Protein AF-A0AA35XEI5-F1 (afdb_monomer_lite)

Secondary structure (DSSP, 8-state):
--SSSGGGTT-----HHHHHHHHHHH-------SEETTEEEEEP-EEETTTTEEE-HHHHHHT-TTS-EEEHHHHHHHHHHHHHHHHHHHHHHHHHHHHHHHHHHHHHHHHHHHHHHHHHHHHHHHHHHHHHHHHHHHHHHHHHHGGG---EEEE-TTS-EEEEESSSSSGGG--SS--EEEE-TTSEEEEEETTEEEEEETT--EEEEE-BSSSSTTB-S-EEEEEEETTTTEEEEEE--SS----PEE-

pLDDT: mean 82.47, std 15.27, range [36.88, 97.62]

Organism: Geodia barretti (NCBI:txid519541)

Radius of gyration: 54.57 Å; chains: 1; bounding box: 91×33×141 Å

InterPro domains:
  IPR000315 B-box-type zinc finger [PF00643] (34-70)
  IPR000315 B-box-type zinc finger [PS50119] (31-72)
  IPR000315 B-box-type zinc finger [SM00336] (31-72)
  IPR001258 NHL repeat [PS51125] (162-203)
  IPR011042 Six-bladed beta-propeller, TolB-like [G3DSA:2.120.10.30] (149-248)
  IPR047153 TRIM45/56/19-like [PTHR25462] (6-156)

Structure (mmCIF, N/CA/C/O backbone):
data_AF-A0AA35XEI5-F1
#
_entry.id   AF-A0AA35XEI5-F1
#
loop_
_atom_site.group_PDB
_atom_site.id
_atom_site.type_symbol
_atom_site.label_atom_id
_atom_site.label_alt_id
_atom_site.label_comp_id
_atom_site.label_asym_id
_atom_site.label_entity_id
_atom_site.label_seq_id
_atom_site.pdbx_PDB_ins_code
_atom_site.Cartn_x
_atom_site.Cartn_y
_atom_site.Cartn_z
_atom_site.occupancy
_atom_site.B_iso_or_equiv
_atom_site.auth_seq_id
_atom_site.auth_comp_id
_atom_site.auth_asym_id
_atom_site.auth_atom_id
_atom_site.pdbx_PDB_model_num
ATOM 1 N N . MET A 1 1 ? -5.69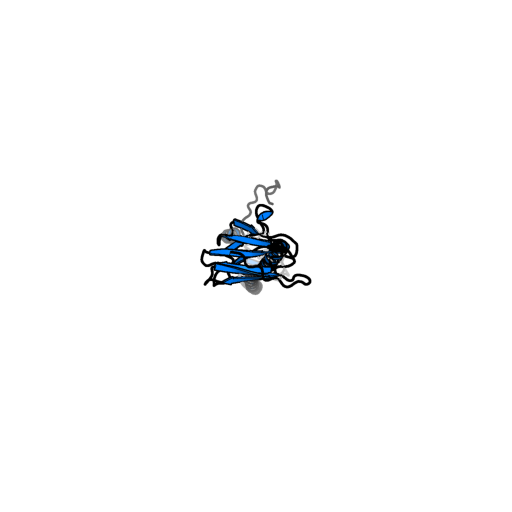2 11.358 39.796 1.00 50.34 1 MET A N 1
ATOM 2 C CA . MET A 1 1 ? -5.648 12.721 40.379 1.00 50.34 1 MET A CA 1
ATOM 3 C C . MET A 1 1 ? -6.081 12.716 41.859 1.00 50.34 1 MET A C 1
ATOM 5 O O . MET A 1 1 ? -6.880 13.549 42.250 1.00 50.34 1 MET A O 1
ATOM 9 N N . HIS A 1 2 ? -5.544 11.829 42.711 1.00 51.00 2 HIS A N 1
ATOM 10 C CA . HIS A 1 2 ? -5.957 11.718 44.127 1.00 51.00 2 HIS A CA 1
ATOM 11 C C . HIS A 1 2 ? -4.750 11.644 45.077 1.00 51.00 2 HIS A C 1
ATOM 13 O O . HIS A 1 2 ? -4.559 10.684 45.801 1.00 51.00 2 HIS A O 1
ATOM 19 N N . GLY A 1 3 ? -3.902 12.673 45.038 1.00 51.78 3 GLY A N 1
ATOM 20 C CA . GLY A 1 3 ? -2.781 12.826 45.982 1.00 51.78 3 GLY A CA 1
ATOM 21 C C . GLY A 1 3 ? -2.352 14.278 46.206 1.00 51.78 3 GLY A C 1
ATOM 22 O O . GLY A 1 3 ? -1.332 14.537 46.830 1.00 51.78 3 GLY A O 1
ATOM 23 N N . LYS A 1 4 ? -3.109 15.243 45.662 1.00 57.38 4 LYS A N 1
ATOM 24 C CA . LYS A 1 4 ? -2.781 16.678 45.723 1.00 57.38 4 LYS A CA 1
ATOM 25 C C . LYS A 1 4 ? -3.514 17.432 46.843 1.00 57.38 4 LYS A C 1
ATOM 27 O O . LYS A 1 4 ? -3.220 18.600 47.055 1.00 57.38 4 LYS A O 1
ATOM 32 N N . TRP A 1 5 ? -4.466 16.794 47.526 1.00 58.72 5 TRP A N 1
ATOM 33 C CA . TRP A 1 5 ? -5.354 17.431 48.506 1.00 58.72 5 TRP A CA 1
ATOM 34 C C . TRP A 1 5 ? -5.079 16.845 49.890 1.00 58.72 5 TRP A C 1
ATOM 36 O O . TRP A 1 5 ? -5.053 15.622 50.041 1.00 58.72 5 TRP A O 1
ATOM 46 N N . LYS A 1 6 ? -4.833 17.713 50.882 1.00 61.72 6 LYS A N 1
ATOM 47 C CA . LYS A 1 6 ? -4.417 17.317 52.239 1.00 61.72 6 LYS A CA 1
ATOM 48 C C . LYS A 1 6 ? -5.448 16.425 52.936 1.00 61.72 6 LYS A C 1
ATOM 50 O O . LYS A 1 6 ? -5.038 15.525 53.659 1.00 61.72 6 LYS A O 1
ATOM 55 N N . GLU A 1 7 ? -6.748 16.603 52.681 1.00 60.84 7 GLU A N 1
ATOM 56 C CA . GLU A 1 7 ? -7.791 15.762 53.294 1.00 60.84 7 GLU A CA 1
ATOM 57 C C . GLU A 1 7 ? -7.818 14.316 52.770 1.00 60.84 7 GLU A C 1
ATOM 59 O O . GLU A 1 7 ? -8.400 13.446 53.408 1.00 60.84 7 GLU A O 1
ATOM 64 N N . LEU A 1 8 ? -7.183 14.033 51.629 1.00 55.34 8 LEU A N 1
ATOM 65 C CA . LEU A 1 8 ? -7.205 12.714 50.983 1.00 55.34 8 LEU A CA 1
ATOM 66 C C . LEU A 1 8 ? -5.875 11.958 51.115 1.00 55.34 8 LEU A C 1
ATOM 68 O O . LEU A 1 8 ? -5.691 10.926 50.478 1.00 55.34 8 LEU A O 1
ATOM 72 N N . GLN A 1 9 ? -4.942 12.442 51.941 1.00 58.03 9 GLN A N 1
ATOM 73 C CA . GLN A 1 9 ? -3.608 11.841 52.091 1.00 58.03 9 GLN A CA 1
ATOM 74 C C . GLN A 1 9 ? -3.606 10.451 52.749 1.00 58.03 9 GLN A C 1
ATOM 76 O O . GLN A 1 9 ? -2.614 9.740 52.629 1.00 58.03 9 GLN A O 1
ATOM 81 N N . GLY A 1 10 ? -4.700 10.058 53.409 1.00 58.47 10 GLY A N 1
ATOM 82 C CA . GLY A 1 10 ? -4.889 8.718 53.978 1.00 58.47 10 GLY A CA 1
ATOM 83 C C . GLY A 1 10 ? -5.930 7.863 53.252 1.00 58.47 10 GLY A C 1
ATOM 84 O O . GLY A 1 10 ? -6.303 6.815 53.768 1.00 58.47 10 GLY A O 1
ATOM 85 N N . HIS A 1 11 ? -6.451 8.315 52.105 1.00 56.25 11 HIS A N 1
ATOM 86 C CA . HIS A 1 11 ? -7.432 7.555 51.332 1.00 56.25 11 HIS A CA 1
ATOM 87 C C . HIS A 1 11 ? -6.727 6.598 50.370 1.00 56.25 11 HIS A C 1
ATOM 89 O O . HIS A 1 11 ? -6.051 7.024 49.434 1.00 56.25 11 HIS A O 1
ATOM 95 N N . GLU A 1 12 ? -6.928 5.303 50.588 1.00 63.75 12 GLU A N 1
ATOM 96 C CA . GLU A 1 12 ? -6.496 4.248 49.678 1.00 63.75 12 GLU A CA 1
ATOM 97 C C . GLU A 1 12 ? -7.621 3.948 48.679 1.00 63.75 12 GLU A C 1
ATOM 99 O O . GLU A 1 12 ? -8.786 3.792 49.053 1.00 63.75 12 GLU A O 1
ATOM 104 N N . ILE A 1 13 ? -7.291 3.934 47.386 1.00 61.38 13 ILE A N 1
ATOM 105 C CA . ILE A 1 13 ? -8.249 3.607 46.327 1.00 61.38 13 ILE A CA 1
ATOM 106 C C . ILE A 1 13 ? -8.265 2.091 46.202 1.00 61.38 13 ILE A C 1
ATOM 108 O O . ILE A 1 13 ? -7.368 1.524 45.586 1.00 61.38 13 ILE A O 1
ATOM 112 N N . ALA A 1 14 ? -9.283 1.461 46.777 1.00 66.00 14 ALA A N 1
ATOM 113 C CA . ALA A 1 14 ? -9.510 0.036 46.601 1.00 66.00 14 ALA A CA 1
ATOM 114 C C . ALA A 1 14 ? -10.176 -0.240 45.246 1.00 66.00 14 ALA A C 1
ATOM 116 O O . ALA A 1 14 ? -11.088 0.483 44.823 1.00 66.00 14 ALA A O 1
ATOM 117 N N . SER A 1 15 ? -9.730 -1.289 44.560 1.00 71.81 15 SER A N 1
ATOM 118 C CA . SER A 1 15 ? -10.393 -1.774 43.348 1.00 71.81 15 SER A CA 1
ATOM 119 C C . SER A 1 15 ? -11.768 -2.378 43.672 1.00 71.81 15 SER A C 1
ATOM 121 O O . SER A 1 15 ? -12.040 -2.800 44.795 1.00 71.81 15 SER A O 1
ATOM 123 N N . LEU A 1 16 ? -12.670 -2.428 42.684 1.00 61.81 16 LEU A N 1
ATOM 124 C CA . LEU A 1 16 ? -13.995 -3.051 42.851 1.00 61.81 16 LEU A CA 1
ATOM 125 C C . LEU A 1 16 ? -13.892 -4.515 43.325 1.00 61.81 16 LEU A C 1
ATOM 127 O O . LEU A 1 16 ? -14.735 -4.960 44.104 1.00 61.81 16 LEU A O 1
ATOM 131 N N . ASP A 1 17 ? -12.830 -5.211 42.915 1.00 66.56 17 ASP A N 1
ATOM 132 C CA . ASP A 1 17 ? -12.542 -6.591 43.305 1.00 66.56 17 ASP A CA 1
ATOM 133 C C . ASP A 1 17 ? -12.061 -6.679 44.773 1.00 66.56 17 ASP A C 1
ATOM 135 O O . ASP A 1 17 ? -12.545 -7.517 45.538 1.00 66.56 17 ASP A O 1
ATOM 139 N N . GLU A 1 18 ? -11.207 -5.750 45.226 1.00 68.88 18 GLU A N 1
ATOM 140 C CA . GLU A 1 18 ? -10.766 -5.638 46.634 1.00 68.88 18 GLU A CA 1
ATOM 141 C C . GLU A 1 18 ? -11.924 -5.292 47.591 1.00 68.88 18 GLU A C 1
ATOM 143 O O . GLU A 1 18 ? -11.984 -5.762 48.735 1.00 68.88 18 GLU A O 1
ATOM 148 N N . VAL A 1 19 ? -12.889 -4.495 47.122 1.00 64.44 19 VAL A N 1
ATOM 149 C CA . VAL A 1 19 ? -14.096 -4.150 47.887 1.00 64.44 19 VAL A CA 1
ATOM 150 C C . VAL A 1 19 ? -15.047 -5.350 48.003 1.00 64.44 19 VAL A C 1
ATOM 152 O O . VAL A 1 19 ? -15.681 -5.533 49.044 1.00 64.44 19 VAL A O 1
ATOM 155 N N . GLN A 1 20 ? -15.132 -6.217 46.989 1.00 62.97 20 GLN A N 1
ATOM 156 C CA . GLN A 1 20 ? -15.960 -7.430 47.053 1.00 62.97 20 GLN A CA 1
ATOM 157 C C . GLN A 1 20 ? -15.438 -8.459 48.068 1.00 62.97 20 GLN A C 1
ATOM 159 O O . GLN A 1 20 ? -16.234 -9.044 48.813 1.00 62.97 20 GLN A O 1
ATOM 164 N N . GLU A 1 21 ? -14.120 -8.655 48.159 1.00 61.03 21 GLU A N 1
ATOM 165 C CA . GLU A 1 21 ? -13.518 -9.548 49.161 1.00 61.03 21 GLU A CA 1
ATOM 166 C C . GLU A 1 21 ? -13.674 -9.023 50.596 1.00 61.03 21 GLU A C 1
ATOM 168 O O . GLU A 1 21 ? -13.890 -9.795 51.539 1.00 61.03 21 GLU A O 1
ATOM 173 N N . THR A 1 22 ? -13.597 -7.705 50.784 1.00 57.25 22 THR A N 1
ATOM 174 C CA . THR A 1 22 ? -13.720 -7.066 52.103 1.00 57.25 22 THR A CA 1
ATOM 175 C C . THR A 1 22 ? -15.171 -6.921 52.567 1.00 57.25 22 THR A C 1
ATOM 177 O O . THR A 1 22 ? -15.440 -7.071 53.762 1.00 57.25 22 THR A O 1
ATOM 180 N N . ALA A 1 23 ? -16.133 -6.752 51.652 1.00 55.81 23 ALA A N 1
ATOM 181 C CA . ALA A 1 23 ? -17.564 -6.698 51.969 1.00 55.81 23 ALA A CA 1
ATOM 182 C C . ALA A 1 23 ? -18.063 -7.961 52.695 1.00 55.81 23 ALA A C 1
ATOM 184 O O . ALA A 1 23 ? -18.874 -7.874 53.619 1.00 55.81 23 ALA A O 1
ATOM 185 N N . SER A 1 24 ? -17.510 -9.129 52.353 1.00 55.03 24 SER A N 1
ATOM 186 C CA . SER A 1 24 ? -17.829 -10.409 53.006 1.00 55.03 24 SER A CA 1
ATOM 187 C C . SER A 1 24 ? -17.380 -10.473 54.476 1.00 55.03 24 SER A C 1
ATOM 189 O O . SER A 1 24 ? -17.918 -11.262 55.249 1.00 55.03 24 SER A O 1
ATOM 191 N N . LYS A 1 25 ? -16.422 -9.628 54.886 1.00 54.47 25 LYS A N 1
ATOM 192 C CA . LYS A 1 25 ? -15.902 -9.545 56.265 1.00 54.47 25 LYS A CA 1
ATOM 193 C C . LYS A 1 25 ? -16.587 -8.460 57.109 1.00 54.47 25 LYS A C 1
ATOM 195 O O . LYS A 1 25 ? -16.470 -8.488 58.331 1.00 54.47 25 LYS A O 1
ATOM 200 N N . MET A 1 26 ? -17.306 -7.517 56.491 1.00 45.69 26 MET A N 1
ATOM 201 C CA . MET A 1 26 ? -17.913 -6.369 57.184 1.00 45.69 26 MET A CA 1
ATOM 202 C C . MET A 1 26 ? -19.289 -6.647 57.807 1.00 45.69 26 MET A C 1
ATOM 204 O O . MET A 1 26 ? -19.740 -5.876 58.653 1.00 45.69 26 MET A O 1
ATOM 208 N N . VAL A 1 27 ? -19.952 -7.752 57.461 1.00 47.47 27 VAL A N 1
ATOM 209 C CA . VAL A 1 27 ? -21.258 -8.107 58.038 1.00 47.47 27 VAL A CA 1
ATOM 210 C C . VAL A 1 27 ? -21.064 -9.075 59.201 1.00 47.47 27 VAL A C 1
ATOM 212 O O . VAL A 1 27 ? -21.342 -10.267 59.107 1.00 47.47 27 VAL A O 1
ATOM 215 N N . THR A 1 28 ? -20.589 -8.559 60.333 1.00 48.00 28 THR A N 1
ATOM 216 C CA . THR A 1 28 ? -20.831 -9.237 61.612 1.00 48.00 28 THR A CA 1
ATOM 217 C C . THR A 1 28 ? -22.133 -8.681 62.185 1.00 48.00 28 THR A C 1
ATOM 219 O O . THR A 1 28 ? -22.262 -7.462 62.325 1.00 48.00 28 THR A O 1
ATOM 222 N N . PRO A 1 29 ? -23.147 -9.519 62.470 1.00 47.81 29 PRO A N 1
ATOM 223 C CA . PRO A 1 29 ? -24.400 -9.022 63.016 1.00 47.81 29 PRO A CA 1
ATOM 224 C C . PRO A 1 29 ? -24.124 -8.402 64.389 1.00 47.81 29 PRO A C 1
ATOM 226 O O . PRO A 1 29 ? -23.792 -9.096 65.353 1.00 47.81 29 PRO A O 1
ATOM 229 N N . LYS A 1 30 ? -24.243 -7.073 64.479 1.00 51.56 30 LYS A N 1
ATOM 230 C CA . LYS A 1 30 ? -24.235 -6.343 65.751 1.00 51.56 30 LYS A CA 1
ATOM 231 C C . LYS A 1 30 ? -25.339 -6.948 66.623 1.00 51.56 30 LYS A C 1
ATOM 233 O O . LYS A 1 30 ? -26.497 -6.953 66.212 1.00 51.56 30 LYS A O 1
ATOM 238 N N . LYS A 1 31 ? -24.996 -7.481 67.804 1.00 54.66 31 LYS A N 1
ATOM 239 C CA . LYS A 1 31 ? -25.985 -7.989 68.772 1.00 54.66 31 LYS A CA 1
ATOM 240 C C . LYS A 1 31 ? -26.990 -6.874 69.071 1.00 54.66 31 LYS A C 1
ATOM 242 O O . LYS A 1 31 ? -26.634 -5.877 69.694 1.00 54.66 31 LYS A O 1
ATOM 247 N N . VAL A 1 32 ? -28.222 -7.039 68.599 1.00 61.91 32 VAL A N 1
ATOM 248 C CA . VAL A 1 32 ? -29.325 -6.118 68.883 1.00 61.91 32 VAL A CA 1
ATOM 249 C C . VAL A 1 32 ? -29.651 -6.228 70.374 1.00 61.91 32 VAL A C 1
ATOM 251 O O . VAL A 1 32 ? -29.712 -7.336 70.911 1.00 61.91 32 VAL A O 1
ATOM 254 N N . SER A 1 33 ? -29.797 -5.084 71.051 1.00 67.56 33 SER A N 1
ATOM 255 C CA . SER A 1 33 ? -30.215 -5.029 72.458 1.00 67.56 33 SER A CA 1
ATOM 256 C C . SER A 1 33 ? -31.494 -5.843 72.646 1.00 67.56 33 SER A C 1
ATOM 258 O O . SER A 1 33 ? -32.459 -5.655 71.910 1.00 67.56 33 SER A O 1
ATOM 260 N N . SER A 1 34 ? -31.507 -6.749 73.624 1.00 79.88 34 SER A N 1
ATOM 261 C CA . SER A 1 34 ? -32.685 -7.570 73.931 1.00 79.88 34 SER A CA 1
ATOM 262 C C . SER A 1 34 ? -33.723 -6.831 74.782 1.00 79.88 34 SER A C 1
ATOM 264 O O . SER A 1 34 ? -34.832 -7.337 74.957 1.00 79.88 34 SER A O 1
ATOM 266 N N . THR A 1 35 ? -33.391 -5.638 75.285 1.00 87.06 35 THR A N 1
ATOM 267 C CA . THR A 1 35 ? -34.238 -4.823 76.162 1.00 87.06 35 THR A CA 1
ATOM 268 C C . THR A 1 35 ? -34.606 -3.485 75.528 1.00 87.06 35 THR A C 1
ATOM 270 O O . THR A 1 35 ? -33.871 -2.937 74.700 1.00 87.06 35 THR A O 1
ATOM 273 N N . CYS A 1 36 ? -35.783 -2.975 75.896 1.00 88.12 36 CYS A N 1
ATOM 274 C CA . CYS A 1 36 ? -36.369 -1.773 75.321 1.00 88.12 36 CYS A CA 1
ATOM 275 C C . CYS A 1 36 ? -35.648 -0.501 75.772 1.00 88.12 36 CYS A C 1
ATOM 277 O O . CYS A 1 36 ? -35.467 -0.256 76.963 1.00 88.12 36 CYS A O 1
ATOM 279 N N . SER A 1 37 ? -35.350 0.380 74.815 1.00 86.12 37 SER A N 1
ATOM 280 C CA . SER A 1 37 ? -34.680 1.665 75.052 1.00 86.12 37 SER A CA 1
ATOM 281 C C . SER A 1 37 ? -35.439 2.606 75.999 1.00 86.12 37 SER A C 1
ATOM 283 O O . SER A 1 37 ? -34.824 3.458 76.629 1.00 86.12 37 SER A O 1
ATOM 285 N N . LYS A 1 38 ? -36.771 2.470 76.101 1.00 87.31 38 LYS A N 1
ATOM 286 C CA . LYS A 1 38 ? -37.635 3.278 76.988 1.00 87.31 38 LYS A CA 1
ATOM 287 C C . LYS A 1 38 ? -37.992 2.559 78.296 1.00 87.31 38 LYS A C 1
ATOM 289 O O . LYS A 1 38 ? -38.397 3.203 79.258 1.00 87.31 38 LYS A O 1
ATOM 294 N N . HIS A 1 39 ? -37.842 1.236 78.329 1.00 88.38 39 HIS A N 1
ATOM 295 C CA . HIS A 1 39 ? -38.236 0.374 79.441 1.00 88.38 39 HIS A CA 1
ATOM 296 C C . HIS A 1 39 ? -37.124 -0.661 79.657 1.00 88.38 39 HIS A C 1
ATOM 298 O O . HIS A 1 39 ? -37.178 -1.767 79.1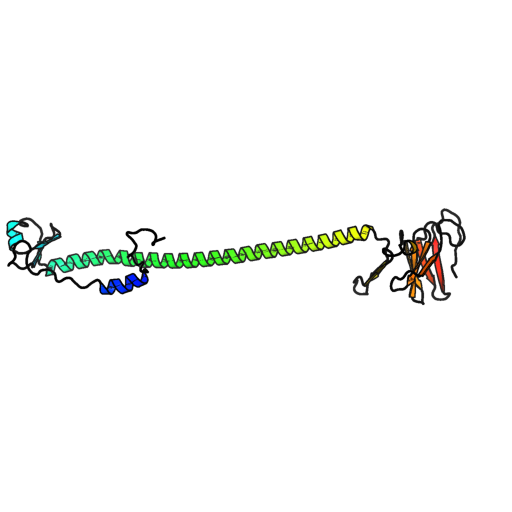25 1.00 88.38 39 HIS A O 1
ATOM 304 N N . ALA A 1 40 ? -36.082 -0.274 80.400 1.00 83.44 40 ALA A N 1
ATOM 305 C CA . ALA A 1 40 ? -34.795 -0.980 80.447 1.00 83.44 40 ALA A CA 1
ATOM 306 C C . ALA A 1 40 ? -34.867 -2.449 80.912 1.00 83.44 40 ALA A C 1
ATOM 308 O O . ALA A 1 40 ? -33.983 -3.239 80.584 1.00 83.44 40 ALA A O 1
ATOM 309 N N . THR A 1 41 ? -35.905 -2.818 81.665 1.00 85.06 41 THR A N 1
AT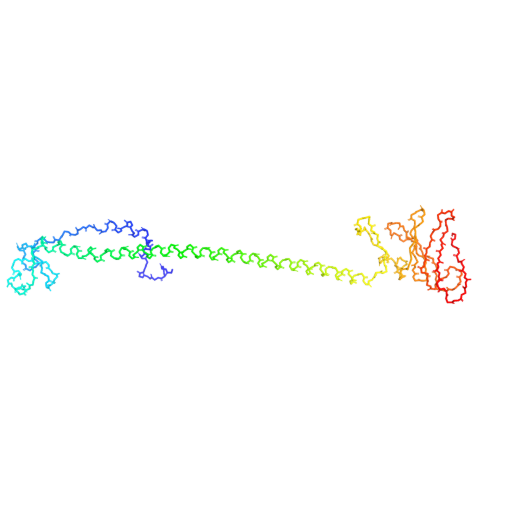OM 310 C CA . THR A 1 41 ? -36.144 -4.181 82.167 1.00 85.06 41 THR A CA 1
ATOM 311 C C . THR A 1 41 ? -37.030 -5.021 81.250 1.00 85.06 41 THR A C 1
ATOM 313 O O . THR A 1 41 ? -37.086 -6.237 81.408 1.00 85.06 41 THR A O 1
ATOM 316 N N . GLU A 1 42 ? -37.718 -4.396 80.294 1.00 89.00 42 GLU A N 1
ATOM 317 C CA . GLU A 1 42 ? -38.694 -5.072 79.446 1.00 89.00 42 GLU A CA 1
ATOM 318 C C . GLU A 1 42 ? -38.054 -5.576 78.147 1.00 89.00 42 GLU A C 1
ATOM 320 O O . GLU A 1 42 ? -37.390 -4.805 77.439 1.00 89.00 42 GLU A O 1
ATOM 325 N N . PRO A 1 43 ? -38.268 -6.851 77.780 1.00 91.88 43 PRO A N 1
ATOM 326 C CA . PRO A 1 43 ? -37.712 -7.409 76.562 1.00 91.88 43 PRO A CA 1
ATOM 327 C C . PRO A 1 43 ? -38.443 -6.900 75.318 1.00 91.88 43 PRO A C 1
ATOM 329 O O . PRO A 1 43 ? -39.667 -6.737 75.294 1.00 91.88 43 PRO A O 1
ATOM 332 N N . ILE A 1 44 ? -37.686 -6.720 74.241 1.00 91.50 44 ILE A N 1
ATOM 333 C CA . ILE A 1 44 ? -38.230 -6.413 72.919 1.00 91.50 44 ILE A CA 1
ATOM 334 C C . ILE A 1 44 ? -38.767 -7.708 72.298 1.00 91.50 44 ILE A C 1
ATOM 336 O O . ILE A 1 44 ? -38.022 -8.666 72.098 1.00 91.50 44 ILE A O 1
ATOM 340 N N . LYS A 1 45 ? -40.070 -7.743 72.000 1.00 92.50 45 LYS A N 1
ATOM 341 C CA . LYS A 1 45 ? -40.745 -8.915 71.401 1.00 92.50 45 LYS A CA 1
ATOM 342 C C . LYS A 1 45 ? -41.746 -8.564 70.298 1.00 92.50 45 LYS A C 1
ATOM 344 O O . LYS A 1 45 ? -42.259 -9.470 69.643 1.00 92.50 45 LYS A O 1
ATOM 349 N N . ILE A 1 46 ? -42.031 -7.279 70.103 1.00 93.25 46 ILE A N 1
ATOM 350 C CA . ILE A 1 46 ? -43.095 -6.782 69.230 1.00 93.25 46 ILE A CA 1
ATOM 351 C C . ILE A 1 46 ? -42.465 -5.844 68.198 1.00 93.25 46 ILE A C 1
ATOM 353 O O . ILE A 1 46 ? -41.563 -5.074 68.527 1.00 93.25 46 ILE A O 1
ATOM 357 N N . TYR A 1 47 ? -42.933 -5.914 66.958 1.00 94.25 47 TYR A N 1
ATOM 358 C CA . TYR A 1 47 ? -42.584 -4.976 65.899 1.00 94.25 47 TYR A CA 1
ATOM 359 C C . TYR A 1 47 ? -43.814 -4.134 65.555 1.00 94.25 47 TYR A C 1
ATOM 361 O O . TYR A 1 47 ? -44.894 -4.671 65.312 1.00 94.25 47 TYR A O 1
ATOM 369 N N . CYS A 1 48 ? -43.659 -2.812 65.579 1.00 94.06 48 CYS A N 1
ATOM 370 C CA . CYS A 1 48 ? -44.723 -1.872 65.259 1.00 94.06 48 CYS A CA 1
ATOM 371 C C . CYS A 1 48 ? -44.660 -1.493 63.779 1.00 94.06 48 CYS A C 1
ATOM 373 O O . CYS A 1 48 ? -43.812 -0.694 63.392 1.00 94.06 48 CYS A O 1
ATOM 375 N N . GLU A 1 49 ? -45.597 -1.988 62.972 1.00 92.00 49 GLU A N 1
ATOM 376 C CA . GLU A 1 49 ? -45.665 -1.718 61.531 1.00 92.00 49 GLU A CA 1
ATOM 377 C C . GLU A 1 49 ? -45.948 -0.241 61.220 1.00 92.00 49 GLU A C 1
ATOM 379 O O . GLU A 1 49 ? -45.442 0.294 60.241 1.00 92.00 49 GLU A O 1
ATOM 384 N N . THR A 1 50 ? -46.718 0.455 62.065 1.00 93.62 50 THR A N 1
ATOM 385 C CA . THR A 1 50 ? -47.017 1.887 61.856 1.00 93.62 50 THR A CA 1
ATOM 386 C C . THR A 1 50 ? -45.800 2.795 62.055 1.00 93.62 50 THR A C 1
ATOM 388 O O . THR A 1 50 ? -45.732 3.861 61.450 1.00 93.62 50 THR A O 1
ATOM 391 N N . CYS A 1 51 ? -44.854 2.399 62.911 1.00 93.38 51 CYS A N 1
ATOM 392 C CA . CYS A 1 51 ? -43.688 3.218 63.264 1.00 93.38 51 CYS A CA 1
ATOM 393 C C . CYS A 1 51 ? -42.368 2.676 62.713 1.00 93.38 51 CYS A C 1
ATOM 395 O O . CYS A 1 51 ? -41.362 3.355 62.867 1.00 93.38 51 CYS A O 1
ATOM 397 N N . ASP A 1 52 ? -42.368 1.481 62.115 1.00 91.50 52 ASP A N 1
ATOM 398 C CA . ASP A 1 52 ? -41.167 0.769 61.662 1.00 91.50 52 ASP A CA 1
ATOM 399 C C . ASP A 1 52 ? -40.103 0.609 62.770 1.00 91.50 52 ASP A C 1
ATOM 401 O O . ASP A 1 52 ? -38.909 0.833 62.582 1.00 91.50 52 ASP A O 1
ATOM 405 N N . GLU A 1 53 ? -40.546 0.238 63.979 1.00 90.94 53 GLU A N 1
ATOM 406 C CA . GLU A 1 53 ? -39.681 0.152 65.162 1.00 90.94 53 GLU A CA 1
ATOM 407 C C . GLU A 1 53 ? -39.955 -1.090 66.025 1.00 90.94 53 GLU A C 1
ATOM 409 O O . GLU A 1 53 ? -41.080 -1.584 66.147 1.00 90.94 53 GLU A O 1
ATOM 414 N N . LEU A 1 54 ? -38.897 -1.574 66.684 1.00 92.00 54 LEU A N 1
ATOM 415 C CA . LEU A 1 54 ? -38.946 -2.665 67.654 1.00 92.00 54 LEU A CA 1
ATOM 416 C C . LEU A 1 54 ? -39.342 -2.152 69.047 1.00 92.00 54 LEU A C 1
ATOM 418 O O . LEU A 1 54 ? -38.681 -1.281 69.615 1.00 92.00 54 LEU A O 1
ATOM 422 N N . ILE A 1 55 ? -40.387 -2.736 69.633 1.00 92.94 55 ILE A N 1
ATOM 423 C CA . ILE A 1 55 ? -40.990 -2.271 70.885 1.00 92.94 55 ILE A CA 1
ATOM 424 C C . ILE A 1 55 ? -41.197 -3.408 71.906 1.00 92.94 55 ILE A C 1
ATOM 426 O O . ILE A 1 55 ? -41.167 -4.601 71.584 1.00 92.94 55 ILE A O 1
ATOM 430 N N . CYS A 1 56 ? -41.385 -3.043 73.180 1.00 94.06 56 CYS A N 1
ATOM 431 C CA . CYS A 1 56 ? -41.820 -3.965 74.237 1.00 94.06 56 CYS A CA 1
ATOM 432 C C . CYS A 1 56 ? -43.326 -3.844 74.508 1.00 94.06 56 CYS A C 1
ATOM 434 O O . CYS A 1 56 ? -44.013 -3.000 73.930 1.00 94.06 56 CYS A O 1
ATOM 436 N N . ARG A 1 57 ? -43.838 -4.661 75.433 1.00 93.00 57 ARG A N 1
ATOM 437 C CA . ARG A 1 57 ? -45.253 -4.657 75.826 1.00 93.00 57 ARG A CA 1
ATOM 438 C C . ARG A 1 57 ? -45.701 -3.332 76.456 1.00 93.00 57 ARG A C 1
ATOM 440 O O . ARG A 1 57 ? -46.803 -2.879 76.188 1.00 93.00 57 ARG A O 1
ATOM 447 N N . ASP A 1 58 ? -44.850 -2.667 77.230 1.00 93.69 58 ASP A N 1
ATOM 448 C CA . ASP A 1 58 ? -45.206 -1.377 77.840 1.00 93.69 58 ASP A CA 1
ATOM 449 C C . ASP A 1 58 ? -45.349 -0.253 76.804 1.00 93.69 58 ASP A C 1
ATOM 451 O O . ASP A 1 58 ? -46.163 0.662 76.960 1.00 93.69 58 ASP A O 1
ATOM 455 N N . CYS A 1 59 ? -44.585 -0.331 75.711 1.00 92.00 59 CYS A N 1
ATOM 456 C CA . CYS A 1 59 ? -44.687 0.612 74.602 1.00 92.00 59 CYS A CA 1
ATOM 457 C C . CYS A 1 59 ? -46.046 0.524 73.898 1.00 92.00 59 CYS A C 1
ATOM 459 O O . CYS A 1 59 ? -46.553 1.564 73.475 1.00 92.00 59 CYS A O 1
ATOM 461 N N . THR A 1 60 ? -46.658 -0.664 73.801 1.00 92.06 60 THR A N 1
ATOM 462 C CA . THR A 1 60 ? -47.979 -0.802 73.163 1.00 92.06 60 THR A CA 1
ATOM 463 C C . THR A 1 60 ? -49.073 -0.118 73.970 1.00 92.06 60 THR A C 1
ATOM 465 O O . THR A 1 60 ? -50.017 0.393 73.396 1.00 92.06 60 THR A O 1
ATOM 468 N N . VAL A 1 61 ? -48.939 -0.021 75.294 1.00 91.94 61 VAL A N 1
ATOM 469 C CA . VAL A 1 61 ? -49.949 0.640 76.138 1.00 91.94 61 VAL A CA 1
ATOM 470 C C . VAL A 1 61 ? -49.754 2.157 76.183 1.00 91.94 61 VAL A C 1
ATOM 472 O O . VAL A 1 61 ? -50.731 2.903 76.249 1.00 91.94 61 VAL A O 1
ATOM 475 N N . LYS A 1 62 ? -48.499 2.626 76.168 1.00 90.88 62 LYS A N 1
ATOM 476 C CA . LYS A 1 62 ? -48.178 4.048 76.362 1.00 90.88 62 LYS A CA 1
ATOM 477 C C . LYS A 1 62 ? -48.088 4.841 75.064 1.00 90.88 62 LYS A C 1
ATOM 479 O O . LYS A 1 62 ? -48.675 5.912 74.977 1.00 90.88 62 LYS A O 1
ATOM 484 N N . THR A 1 63 ? -47.312 4.360 74.092 1.00 90.62 63 THR A N 1
ATOM 485 C CA . THR A 1 63 ? -46.919 5.160 72.918 1.00 90.62 63 THR A CA 1
ATOM 486 C C . THR A 1 63 ? -47.420 4.601 71.588 1.00 90.62 63 THR A C 1
ATOM 488 O O . THR A 1 63 ? -47.549 5.369 70.646 1.00 90.62 63 THR A O 1
ATOM 491 N N . HIS A 1 64 ? -47.732 3.303 71.503 1.00 90.50 64 HIS A N 1
ATOM 492 C CA . HIS A 1 64 ? -48.210 2.631 70.281 1.00 90.50 64 HIS A CA 1
ATOM 493 C C . HIS A 1 64 ? -49.605 2.016 70.486 1.00 90.50 64 HIS A C 1
ATOM 495 O O . HIS A 1 64 ? -49.853 0.895 70.052 1.00 90.50 64 HIS A O 1
ATOM 501 N N . ARG A 1 65 ? -50.499 2.728 71.188 1.00 90.31 65 ARG A N 1
ATOM 502 C CA . ARG A 1 65 ? -51.813 2.211 71.620 1.00 90.31 65 ARG A CA 1
ATOM 503 C C . ARG A 1 65 ? -52.751 1.871 70.469 1.00 90.31 65 ARG A C 1
ATOM 505 O O . ARG A 1 65 ? -53.413 0.842 70.521 1.00 90.31 65 ARG A O 1
ATOM 512 N N . ASP A 1 66 ? -52.747 2.710 69.442 1.00 93.75 66 ASP A N 1
ATOM 513 C CA . ASP A 1 66 ? -53.629 2.592 68.277 1.00 93.75 66 ASP A CA 1
ATOM 514 C C . ASP A 1 66 ? -52.836 2.278 66.996 1.00 93.75 66 ASP A C 1
ATOM 516 O O . ASP A 1 66 ? -53.292 2.528 65.882 1.00 93.75 66 ASP A O 1
ATOM 520 N N . HIS A 1 67 ? -51.611 1.769 67.146 1.00 95.44 67 HIS A N 1
ATOM 521 C CA . HIS A 1 67 ? -50.757 1.396 66.024 1.00 95.44 67 HIS A CA 1
ATOM 522 C C . HIS A 1 67 ? -50.918 -0.078 65.672 1.00 95.44 67 HIS A C 1
ATOM 524 O O . HIS A 1 67 ? -51.217 -0.910 66.526 1.00 95.44 67 HIS A O 1
ATOM 530 N N . ASN A 1 68 ? -50.650 -0.401 64.411 1.00 93.19 68 ASN A N 1
ATOM 531 C CA . ASN A 1 68 ? -50.572 -1.781 63.971 1.00 93.19 68 ASN A CA 1
ATOM 532 C C . ASN A 1 68 ? -49.229 -2.374 64.401 1.00 93.19 68 ASN A C 1
ATOM 534 O O . ASN A 1 68 ? -48.172 -1.811 64.100 1.00 93.19 68 ASN A O 1
ATOM 538 N N . TYR A 1 69 ? -49.267 -3.491 65.117 1.00 94.06 69 TYR A N 1
ATOM 539 C CA . TYR A 1 69 ? -48.079 -4.193 65.575 1.00 94.06 69 TYR A CA 1
ATOM 540 C C . TYR A 1 69 ? -48.322 -5.700 65.626 1.00 94.06 69 TYR A C 1
ATOM 542 O O . TYR A 1 69 ? -49.426 -6.150 65.919 1.00 94.06 69 TYR A O 1
ATOM 550 N N . ASP A 1 70 ? -47.259 -6.465 65.404 1.00 93.31 70 ASP A N 1
ATOM 551 C CA . ASP A 1 70 ? -47.252 -7.928 65.425 1.00 93.31 70 ASP A CA 1
ATOM 552 C C . ASP A 1 70 ? -46.085 -8.437 66.285 1.00 93.31 70 ASP A C 1
ATOM 554 O O . ASP A 1 70 ? -45.129 -7.714 66.596 1.00 93.31 70 ASP A O 1
ATOM 558 N N . LEU A 1 71 ? -46.135 -9.709 66.686 1.00 93.88 71 LEU A N 1
ATOM 559 C CA . LEU A 1 71 ? -44.981 -10.354 67.308 1.00 93.88 71 LEU A CA 1
ATOM 560 C C . LEU A 1 71 ? -43.852 -10.498 66.280 1.00 93.88 71 LEU A C 1
ATOM 562 O O . LEU A 1 71 ? -44.080 -10.811 65.114 1.00 93.88 71 LEU A O 1
ATOM 566 N N . ILE A 1 72 ? -42.605 -10.320 66.723 1.00 91.06 72 ILE A N 1
ATOM 567 C CA . ILE A 1 72 ? -41.426 -10.397 65.842 1.00 91.06 72 ILE A CA 1
ATOM 568 C C . ILE A 1 72 ? -41.361 -11.703 65.022 1.00 91.06 72 ILE A C 1
ATOM 570 O O . ILE A 1 72 ? -41.054 -11.612 63.833 1.00 91.06 72 ILE A O 1
ATOM 574 N N . PRO A 1 73 ? -41.657 -12.901 65.575 1.00 92.19 73 PRO A N 1
ATOM 575 C CA . PRO A 1 73 ? -41.665 -14.143 64.797 1.00 92.19 73 PRO A CA 1
ATOM 576 C C . PRO A 1 73 ? -42.652 -14.150 63.624 1.00 92.19 73 PRO A C 1
ATOM 578 O O . PRO A 1 73 ? -42.391 -14.830 62.635 1.00 92.19 73 PRO A O 1
ATOM 581 N N . ASP A 1 74 ? -43.737 -13.378 63.716 1.00 92.38 74 ASP A N 1
ATOM 582 C CA . ASP A 1 74 ? -44.800 -13.325 62.710 1.00 92.38 74 ASP A CA 1
ATOM 583 C C . ASP A 1 74 ? -44.576 -12.183 61.706 1.00 92.38 74 ASP A C 1
ATOM 585 O O . ASP A 1 74 ? -44.827 -12.338 60.509 1.00 92.38 74 ASP A O 1
ATOM 589 N N . ALA A 1 75 ? -44.038 -11.049 62.168 1.00 90.44 75 ALA A N 1
ATOM 590 C CA . ALA A 1 75 ? -43.697 -9.905 61.323 1.00 90.44 75 ALA A CA 1
ATOM 591 C C . ALA A 1 75 ? -42.430 -10.154 60.482 1.00 90.44 75 ALA A C 1
ATOM 593 O O . ALA A 1 75 ? -42.356 -9.773 59.311 1.00 90.44 75 ALA A O 1
ATOM 594 N N . PHE A 1 76 ? -41.421 -10.828 61.046 1.00 90.56 76 PHE A N 1
ATOM 595 C CA . PHE A 1 76 ? -40.125 -11.021 60.390 1.00 90.56 76 PHE A CA 1
ATOM 596 C C . PHE A 1 76 ? -40.214 -11.752 59.036 1.00 90.56 76 PHE A C 1
ATOM 598 O O . PHE A 1 76 ? -39.637 -11.246 58.069 1.00 90.56 76 PHE A O 1
ATOM 605 N N . PRO A 1 77 ? -40.930 -12.890 58.895 1.00 93.75 77 PRO A N 1
ATOM 606 C CA . PRO A 1 77 ? -41.076 -13.562 57.606 1.00 93.75 77 PRO A CA 1
ATOM 607 C C . PRO A 1 77 ? -41.736 -12.667 56.554 1.00 93.75 77 PRO A C 1
ATOM 609 O O . PRO A 1 77 ? -41.258 -12.629 55.423 1.00 93.75 77 PRO A O 1
ATOM 612 N N . LYS A 1 78 ? -42.764 -11.888 56.934 1.00 90.94 78 LYS A N 1
ATOM 613 C CA . LYS A 1 78 ? -43.473 -10.968 56.027 1.00 90.94 78 LYS A CA 1
ATOM 614 C C . LYS A 1 78 ? -42.518 -9.927 55.436 1.00 90.94 78 LYS A C 1
ATOM 616 O O . LYS A 1 78 ? -42.433 -9.788 54.216 1.00 90.94 78 LYS A O 1
ATOM 621 N N . HIS A 1 79 ? -41.749 -9.240 56.283 1.00 89.31 79 HIS A N 1
ATOM 622 C CA . HIS A 1 79 ? -40.789 -8.229 55.826 1.00 89.31 79 HIS A CA 1
ATOM 623 C C . HIS A 1 79 ? -39.605 -8.841 55.072 1.00 89.31 79 HIS A C 1
ATOM 625 O O . HIS A 1 79 ? -39.193 -8.306 54.042 1.00 89.31 79 HIS A O 1
ATOM 631 N N . ARG A 1 80 ? -39.086 -9.992 55.523 1.00 93.19 80 ARG A N 1
ATOM 632 C CA . ARG A 1 80 ? -38.031 -10.731 54.813 1.00 93.19 80 ARG A CA 1
ATOM 633 C C . ARG A 1 80 ? -38.472 -11.076 53.395 1.00 93.19 80 ARG A C 1
ATOM 635 O O . ARG A 1 80 ? -37.726 -10.841 52.446 1.00 93.19 80 ARG A O 1
ATOM 642 N N . ASP A 1 81 ? -39.668 -11.630 53.248 1.00 93.94 81 ASP A N 1
ATOM 643 C CA . ASP A 1 81 ? -40.171 -12.087 51.957 1.00 93.94 81 ASP A CA 1
ATOM 644 C C . ASP A 1 81 ? -40.501 -10.914 51.033 1.00 93.94 81 ASP A C 1
ATOM 646 O O . ASP A 1 81 ? -40.207 -10.997 49.840 1.00 93.94 81 ASP A O 1
ATOM 650 N N . ALA A 1 82 ? -40.994 -9.794 51.572 1.00 92.25 82 ALA A N 1
ATOM 651 C CA . ALA A 1 82 ? -41.155 -8.547 50.826 1.00 92.25 82 ALA A CA 1
ATOM 652 C C . ALA A 1 82 ? -39.807 -8.012 50.302 1.00 92.25 82 ALA A C 1
ATOM 654 O O . ALA A 1 82 ? -39.679 -7.707 49.116 1.00 92.25 82 ALA A O 1
ATOM 655 N N . ILE A 1 83 ? -38.765 -7.979 51.141 1.00 91.94 83 ILE A N 1
ATOM 656 C CA . ILE A 1 83 ? -37.413 -7.560 50.731 1.00 91.94 83 ILE A CA 1
ATOM 657 C C . ILE A 1 83 ? -36.849 -8.509 49.666 1.00 91.94 83 ILE A C 1
ATOM 659 O O . ILE A 1 83 ? -36.309 -8.063 48.653 1.00 91.94 83 ILE A O 1
ATOM 663 N N . LEU A 1 84 ? -36.999 -9.824 49.846 1.00 93.62 84 LEU A N 1
ATOM 664 C CA . LEU A 1 84 ? -36.556 -10.817 48.863 1.00 93.62 84 LEU A CA 1
ATOM 665 C C . LEU A 1 84 ? -37.346 -10.733 47.551 1.00 93.62 84 LEU A C 1
ATOM 667 O O . LEU A 1 84 ? -36.784 -10.973 46.481 1.00 93.62 84 LEU A O 1
ATOM 671 N N . ALA A 1 85 ? -38.634 -10.395 47.607 1.00 93.50 85 ALA A N 1
ATOM 672 C CA . ALA A 1 85 ? -39.447 -10.131 46.427 1.00 93.50 85 ALA A CA 1
ATOM 673 C C . ALA A 1 85 ? -38.935 -8.903 45.662 1.00 93.50 85 ALA A C 1
ATOM 675 O O . ALA A 1 85 ? -38.789 -8.991 44.447 1.00 93.50 85 ALA A O 1
ATOM 676 N N . CYS A 1 86 ? -38.562 -7.823 46.355 1.00 92.62 86 CYS A N 1
ATOM 677 C CA . CYS A 1 86 ? -37.970 -6.628 45.743 1.00 92.62 86 CYS A CA 1
ATOM 678 C C . CYS A 1 86 ? -36.538 -6.850 45.223 1.00 92.62 86 CYS A C 1
ATOM 680 O O . CYS A 1 86 ? -36.146 -6.260 44.219 1.00 92.62 86 CYS A O 1
ATOM 682 N N . LEU A 1 87 ? -35.745 -7.722 45.855 1.00 94.00 87 LEU A N 1
ATOM 683 C CA . LEU A 1 87 ? -34.371 -8.021 45.425 1.00 94.00 87 LEU A CA 1
ATOM 684 C C . LEU A 1 87 ? -34.296 -8.903 44.172 1.00 94.00 87 LEU A C 1
ATOM 686 O O . LEU A 1 87 ? -33.333 -8.806 43.411 1.00 94.00 87 LEU A O 1
ATOM 690 N N . ARG A 1 88 ? -35.281 -9.782 43.951 1.00 91.69 88 ARG A N 1
ATOM 691 C CA . ARG A 1 88 ? -35.337 -10.664 42.773 1.00 91.69 88 ARG A CA 1
ATOM 692 C C . ARG A 1 88 ? -35.257 -9.915 41.430 1.00 91.69 88 ARG A C 1
ATOM 694 O O . ARG A 1 88 ? -34.371 -10.266 40.648 1.00 91.69 88 ARG A O 1
ATOM 701 N N . PRO A 1 89 ? -36.094 -8.896 41.146 1.00 94.62 89 PRO A N 1
ATOM 702 C CA . PRO A 1 89 ? -36.025 -8.162 39.884 1.00 94.62 89 PRO A CA 1
ATOM 703 C C . PRO A 1 89 ? -34.696 -7.419 39.730 1.00 94.62 89 PRO A C 1
ATOM 705 O O . PRO A 1 89 ? -34.098 -7.489 38.665 1.00 94.62 89 PRO A O 1
ATOM 708 N N . VAL A 1 90 ? -34.164 -6.814 40.799 1.00 94.50 90 VAL A N 1
ATOM 709 C CA . VAL A 1 90 ? -32.865 -6.115 40.756 1.00 94.50 90 VAL A CA 1
ATOM 710 C C . VAL A 1 90 ? -31.729 -7.063 40.367 1.00 94.50 90 VAL A C 1
ATOM 712 O O . VAL A 1 90 ? -30.888 -6.714 39.545 1.00 94.50 90 VAL A O 1
ATOM 715 N N . LYS A 1 91 ? -31.710 -8.287 40.910 1.00 93.50 91 LYS A N 1
ATOM 716 C CA . LYS A 1 91 ? -30.706 -9.299 40.541 1.00 93.50 91 LYS A CA 1
ATOM 717 C C . LYS A 1 91 ? -30.836 -9.744 39.084 1.00 93.50 91 LYS A C 1
ATOM 719 O O . LYS A 1 91 ? -29.822 -9.921 38.413 1.00 93.50 91 LYS A O 1
ATOM 724 N N . SER A 1 92 ? -32.066 -9.922 38.608 1.00 92.38 92 SER A N 1
ATOM 725 C CA . SER A 1 92 ? -32.337 -10.286 37.214 1.00 92.38 92 SER A CA 1
ATOM 726 C C . SER A 1 92 ? -31.897 -9.181 36.251 1.00 92.38 92 SER A C 1
ATOM 728 O O . SER A 1 92 ? -31.209 -9.453 35.269 1.00 92.38 92 SER A O 1
ATOM 730 N N . GLU A 1 93 ? -32.232 -7.929 36.560 1.00 94.69 93 GLU A N 1
ATOM 731 C CA . GLU A 1 93 ? -31.812 -6.764 35.777 1.00 94.69 93 GLU A CA 1
ATOM 732 C C . GLU A 1 93 ? -30.292 -6.589 35.791 1.00 94.69 93 GLU A C 1
ATOM 734 O O . GLU A 1 93 ? -29.691 -6.344 34.749 1.00 94.69 93 GLU A O 1
ATOM 739 N N . LEU A 1 94 ? -29.629 -6.809 36.931 1.00 94.69 94 LEU A N 1
ATOM 740 C CA . LEU A 1 94 ? -28.168 -6.762 37.008 1.00 94.69 94 LEU A CA 1
ATOM 741 C C . LEU A 1 94 ? -27.513 -7.790 36.071 1.00 94.69 94 LEU A C 1
ATOM 743 O O . LEU A 1 94 ? -26.543 -7.469 35.384 1.00 94.69 94 LEU A O 1
ATOM 747 N N . ALA A 1 95 ? -28.057 -9.009 36.003 1.00 94.00 95 ALA A N 1
ATOM 748 C CA . ALA A 1 95 ? -27.587 -10.032 35.071 1.00 94.00 95 ALA A CA 1
ATOM 749 C C . ALA A 1 95 ? -27.827 -9.625 33.604 1.00 94.00 95 ALA A C 1
ATOM 751 O O . ALA A 1 95 ? -26.934 -9.772 32.766 1.00 94.00 95 ALA A O 1
ATOM 752 N N . SER A 1 96 ? -28.999 -9.055 33.306 1.00 95.31 96 SER A N 1
ATOM 753 C CA . SER A 1 96 ? -29.349 -8.536 31.977 1.00 95.31 96 SER A CA 1
ATOM 754 C C . SER A 1 96 ? -28.386 -7.430 31.525 1.00 95.31 96 SER A C 1
ATOM 756 O O . SER A 1 96 ? -27.770 -7.521 30.455 1.00 95.31 96 SER A O 1
ATOM 758 N N . VAL A 1 97 ? -28.153 -6.428 32.375 1.00 96.56 97 VAL A N 1
ATOM 759 C CA . VAL A 1 97 ? -27.214 -5.328 32.116 1.00 96.56 97 VAL A CA 1
ATOM 760 C C . VAL A 1 97 ? -25.790 -5.856 31.954 1.00 96.56 97 VAL A C 1
ATOM 762 O O . VAL A 1 97 ? -25.105 -5.472 31.007 1.00 96.56 97 VAL A O 1
ATOM 765 N N . GLY A 1 98 ? -25.355 -6.793 32.801 1.00 95.88 98 GLY A N 1
ATOM 766 C CA . GLY A 1 98 ? -24.047 -7.442 32.674 1.00 95.88 98 GLY A CA 1
ATOM 767 C C . GLY A 1 98 ? -23.862 -8.141 31.325 1.00 95.88 98 GLY A C 1
ATOM 768 O O . GLY A 1 98 ? -22.824 -7.979 30.677 1.00 95.88 98 GLY A O 1
ATOM 769 N N . SER A 1 99 ? -24.892 -8.846 30.850 1.00 95.50 99 SER A N 1
ATOM 770 C CA . SER A 1 99 ? -24.865 -9.492 29.533 1.00 95.50 99 SER A CA 1
ATOM 771 C C . SER A 1 99 ? -24.775 -8.474 28.388 1.00 95.50 99 SER A C 1
ATOM 773 O O . SER A 1 99 ? -23.999 -8.659 27.449 1.00 95.50 99 SER A O 1
ATOM 775 N N . THR A 1 100 ? -25.481 -7.349 28.505 1.00 97.12 100 THR A N 1
ATOM 776 C CA . THR A 1 100 ? -25.459 -6.268 27.511 1.00 97.12 100 THR A CA 1
ATOM 777 C C . THR A 1 100 ? -24.093 -5.585 27.470 1.00 97.12 100 THR A C 1
ATOM 779 O O . THR A 1 100 ? -23.556 -5.331 26.393 1.00 97.12 100 THR A O 1
ATOM 782 N N . ILE A 1 101 ? -23.477 -5.348 28.632 1.00 96.81 101 ILE A N 1
ATOM 783 C CA . ILE A 1 101 ? -22.116 -4.803 28.729 1.00 96.81 101 ILE A CA 1
ATOM 784 C C . ILE A 1 101 ? -21.115 -5.737 28.042 1.00 96.81 101 ILE A C 1
ATOM 786 O O . ILE A 1 101 ? -20.262 -5.266 27.289 1.00 96.81 101 ILE A O 1
ATOM 790 N N . ALA A 1 102 ? -21.218 -7.051 28.260 1.00 96.25 102 ALA A N 1
ATOM 791 C CA . ALA A 1 102 ? -20.347 -8.023 27.602 1.00 96.25 102 ALA A CA 1
ATOM 792 C C . ALA A 1 102 ? -20.505 -7.987 26.071 1.00 96.25 102 ALA A C 1
ATOM 794 O O . ALA A 1 102 ? -19.509 -7.958 25.345 1.00 96.25 102 ALA A O 1
ATOM 795 N N . GLN A 1 103 ? -21.744 -7.901 25.576 1.00 97.38 103 GLN A N 1
ATOM 796 C CA . GLN A 1 103 ? -22.022 -7.770 24.143 1.00 97.38 103 GLN A CA 1
ATOM 797 C C . GLN A 1 103 ? -21.471 -6.463 23.555 1.00 97.38 103 GLN A C 1
ATOM 799 O O . GLN A 1 103 ? -20.876 -6.476 22.475 1.00 97.38 103 GLN A O 1
ATOM 804 N N . LEU A 1 104 ? -21.623 -5.335 24.256 1.00 97.19 104 LEU A N 1
ATOM 805 C CA . LEU A 1 104 ? -21.092 -4.041 23.818 1.00 97.19 104 LEU A CA 1
ATOM 806 C C . LEU A 1 104 ? -19.563 -4.040 23.764 1.00 97.19 104 LEU A C 1
ATOM 808 O O . LEU A 1 104 ? -18.998 -3.552 22.785 1.00 97.19 104 LEU A O 1
ATOM 812 N N . LYS A 1 105 ? -18.895 -4.641 24.756 1.00 97.56 105 LYS A N 1
ATOM 813 C CA . LYS A 1 105 ? -17.435 -4.818 24.741 1.00 97.56 105 LYS A CA 1
ATOM 814 C C . LYS A 1 105 ? -16.989 -5.623 23.521 1.00 97.56 105 LYS A C 1
ATOM 816 O O . LYS A 1 105 ? -16.124 -5.162 22.784 1.00 97.56 105 LYS A O 1
ATOM 821 N N . ALA A 1 106 ? -17.633 -6.760 23.249 1.00 96.00 106 ALA A N 1
ATOM 822 C CA . ALA A 1 106 ? -17.320 -7.578 22.077 1.00 96.00 106 ALA A CA 1
ATOM 823 C C . ALA A 1 106 ? -17.539 -6.815 20.756 1.00 96.00 106 ALA A C 1
ATOM 825 O O . ALA A 1 106 ? -16.722 -6.894 19.835 1.00 96.00 106 ALA A O 1
ATOM 826 N N . ARG A 1 107 ? -18.622 -6.031 20.661 1.00 96.38 107 ARG A N 1
ATOM 827 C CA . ARG A 1 107 ? -18.898 -5.202 19.482 1.00 96.38 107 ARG A CA 1
ATOM 828 C C . ARG A 1 107 ? -17.860 -4.092 19.292 1.00 96.38 107 ARG A C 1
ATOM 830 O O . ARG A 1 107 ? -17.477 -3.864 18.149 1.00 96.38 107 ARG A O 1
ATOM 837 N N . SER A 1 108 ? -17.408 -3.446 20.370 1.00 95.81 108 SER A N 1
ATOM 838 C CA . SER A 1 108 ? -16.339 -2.437 20.327 1.00 95.81 108 SER A CA 1
ATOM 839 C C . SER A 1 108 ? -15.055 -3.032 19.758 1.00 95.81 108 SER A C 1
ATOM 841 O O . SER A 1 108 ? -14.547 -2.530 18.764 1.00 95.81 108 SER A O 1
ATOM 843 N N . SER A 1 109 ? -14.604 -4.172 20.292 1.00 95.00 109 SER A N 1
ATOM 844 C CA . SER A 1 109 ? -13.380 -4.833 19.822 1.00 95.00 109 SER A CA 1
ATOM 845 C C . SER A 1 109 ? -13.450 -5.229 18.345 1.00 95.00 109 SER A C 1
ATOM 847 O O . SER A 1 109 ? -12.459 -5.125 17.625 1.00 95.00 109 SER A O 1
ATOM 849 N N . ARG A 1 110 ? -14.626 -5.652 17.862 1.00 95.56 110 ARG A N 1
ATOM 850 C CA . ARG A 1 110 ? -14.826 -5.944 16.436 1.00 95.56 110 ARG A CA 1
ATOM 851 C C . ARG A 1 110 ? -14.723 -4.688 15.569 1.00 95.56 110 ARG A C 1
ATOM 853 O O . ARG A 1 110 ? -14.102 -4.752 14.514 1.00 95.56 110 ARG A O 1
ATOM 860 N N . LEU A 1 111 ? -15.327 -3.575 15.993 1.00 94.69 111 LEU A N 1
ATOM 861 C CA . LEU A 1 111 ? -15.239 -2.304 15.265 1.00 94.69 111 LEU A CA 1
ATOM 862 C C . LEU A 1 111 ? -13.799 -1.783 15.216 1.00 94.69 111 LEU A C 1
ATOM 864 O O . LEU A 1 111 ? -13.366 -1.319 14.164 1.00 94.69 111 LEU A O 1
ATOM 868 N N . ASP A 1 112 ? -13.049 -1.922 16.310 1.00 92.19 112 ASP A N 1
ATOM 869 C CA . ASP A 1 112 ? -11.631 -1.555 16.355 1.00 92.19 112 ASP A CA 1
ATOM 870 C C . ASP A 1 112 ? -10.812 -2.381 15.348 1.00 92.19 112 ASP A C 1
ATOM 872 O O . ASP A 1 112 ? -10.024 -1.825 14.582 1.00 92.19 112 ASP A O 1
ATOM 876 N N . GLY A 1 113 ? -11.054 -3.698 15.282 1.00 92.31 113 GLY A N 1
ATOM 877 C CA . GLY A 1 113 ? -10.422 -4.585 14.300 1.00 92.31 113 GLY A CA 1
ATOM 878 C C . GLY A 1 113 ? -10.754 -4.209 12.852 1.00 92.31 113 GLY A C 1
ATOM 879 O O . GLY A 1 113 ? -9.848 -4.043 12.037 1.00 92.31 113 GLY A O 1
ATOM 880 N N . GLN A 1 114 ? -12.038 -3.983 12.552 1.00 94.69 114 GLN A N 1
ATOM 881 C CA . GLN A 1 114 ? -12.486 -3.547 11.223 1.00 94.69 114 GLN A CA 1
ATOM 882 C C . GLN A 1 114 ? -11.878 -2.197 10.817 1.00 94.69 114 GLN A C 1
ATOM 884 O O . GLN A 1 114 ? -11.547 -1.990 9.652 1.00 94.69 114 GLN A O 1
ATOM 889 N N . GLY A 1 115 ? -11.696 -1.277 11.769 1.00 92.12 115 GLY A N 1
ATOM 890 C CA . GLY A 1 115 ? -11.062 0.015 11.513 1.00 92.12 115 GLY A CA 1
ATOM 891 C C . GLY A 1 115 ? -9.583 -0.097 11.131 1.00 92.12 115 GLY A C 1
ATOM 892 O O . GLY A 1 115 ? -9.106 0.685 10.307 1.00 92.12 115 GLY A O 1
ATOM 893 N N . ILE A 1 116 ? -8.853 -1.058 11.707 1.00 95.56 116 ILE A N 1
ATOM 894 C CA . ILE A 1 116 ? -7.452 -1.332 11.353 1.00 95.56 116 ILE A CA 1
ATOM 895 C C . ILE A 1 116 ? -7.367 -1.960 9.959 1.00 95.56 116 ILE A C 1
ATOM 897 O O . ILE A 1 116 ? -6.568 -1.508 9.140 1.00 95.56 116 ILE A O 1
ATOM 901 N N . GLU A 1 117 ? -8.209 -2.955 9.678 1.00 95.38 117 GLU A N 1
ATOM 902 C CA . GLU A 1 117 ? -8.241 -3.660 8.392 1.00 95.38 117 GLU A CA 1
ATOM 903 C C . GLU A 1 117 ? -8.592 -2.715 7.235 1.00 95.38 117 GLU A C 1
ATOM 905 O O . GLU A 1 117 ? -7.826 -2.603 6.280 1.00 95.38 117 GLU A O 1
ATOM 910 N N . ALA A 1 118 ? -9.658 -1.920 7.374 1.00 96.31 118 ALA A N 1
ATOM 911 C CA . ALA A 1 118 ? -10.049 -0.941 6.360 1.00 96.31 118 ALA A CA 1
ATOM 912 C C . ALA A 1 118 ? -8.945 0.099 6.087 1.00 96.31 118 ALA A C 1
ATOM 914 O O . ALA A 1 118 ? -8.720 0.493 4.943 1.00 96.31 118 ALA A O 1
ATOM 915 N N . LYS A 1 119 ? -8.213 0.542 7.122 1.00 96.44 119 LYS A N 1
ATOM 916 C CA . LYS A 1 119 ? -7.056 1.437 6.938 1.00 96.44 119 LYS A CA 1
ATOM 917 C C . LYS A 1 119 ? -5.916 0.756 6.185 1.00 96.44 119 LYS A C 1
ATOM 919 O O . LYS A 1 119 ? -5.281 1.401 5.354 1.00 96.44 119 LYS A O 1
ATOM 924 N N . ALA A 1 120 ? -5.641 -0.514 6.479 1.00 96.25 120 ALA A N 1
ATOM 925 C CA . ALA A 1 120 ? -4.603 -1.273 5.793 1.00 96.25 120 ALA A CA 1
ATOM 926 C C . ALA A 1 120 ? -4.930 -1.450 4.303 1.00 96.25 120 ALA A C 1
ATOM 928 O O . ALA A 1 120 ? -4.052 -1.247 3.468 1.00 96.25 120 ALA A O 1
ATOM 929 N N . GLU A 1 121 ? -6.190 -1.738 3.966 1.00 96.94 121 GLU A N 1
ATOM 930 C CA . GLU A 1 121 ? -6.654 -1.823 2.576 1.00 96.94 121 GLU A CA 1
ATOM 931 C C . GLU A 1 121 ? -6.499 -0.493 1.833 1.00 96.94 121 GLU A C 1
ATOM 933 O O . GLU A 1 121 ? -5.919 -0.460 0.748 1.00 96.94 121 GLU A O 1
ATOM 938 N N . VAL A 1 122 ? -6.947 0.619 2.432 1.00 97.62 122 VAL A N 1
ATOM 939 C CA . VAL A 1 122 ? -6.793 1.956 1.832 1.00 97.62 122 VAL A CA 1
ATOM 940 C C . VAL A 1 122 ? -5.321 2.271 1.567 1.00 97.62 122 VAL A C 1
ATOM 942 O O . VAL A 1 122 ? -4.981 2.711 0.470 1.00 97.62 122 VAL A O 1
ATOM 945 N N . ASN A 1 123 ? -4.439 2.016 2.536 1.00 96.38 123 ASN A N 1
ATOM 946 C CA . ASN A 1 123 ? -3.005 2.249 2.363 1.00 96.38 123 ASN A CA 1
ATOM 947 C C . ASN A 1 123 ? -2.417 1.373 1.248 1.00 96.38 123 ASN A C 1
ATOM 949 O O . ASN A 1 123 ? -1.675 1.877 0.411 1.00 96.38 123 ASN A O 1
ATOM 953 N N . ALA A 1 124 ? -2.801 0.095 1.179 1.00 96.31 124 ALA A N 1
ATOM 954 C CA . ALA A 1 124 ? -2.336 -0.808 0.132 1.00 96.31 124 ALA A CA 1
ATOM 955 C C . ALA A 1 124 ? -2.762 -0.347 -1.275 1.00 96.31 124 ALA A C 1
ATOM 957 O O . ALA A 1 124 ? -1.982 -0.456 -2.221 1.00 96.31 124 ALA A O 1
ATOM 958 N N . GLU A 1 125 ? -3.977 0.186 -1.435 1.00 96.69 125 GLU A N 1
ATOM 959 C CA . GLU A 1 125 ? -4.422 0.757 -2.714 1.00 96.69 125 GLU A CA 1
ATOM 960 C C . GLU A 1 125 ? -3.679 2.053 -3.067 1.00 96.69 125 GLU A C 1
ATOM 962 O O . GLU A 1 125 ? -3.286 2.249 -4.220 1.00 96.69 125 GLU A O 1
ATOM 967 N N . VAL A 1 126 ? -3.417 2.920 -2.084 1.00 97.56 126 VAL A N 1
ATOM 968 C CA . VAL A 1 126 ? -2.605 4.132 -2.287 1.00 97.56 126 VAL A CA 1
ATOM 969 C C . VAL A 1 126 ? -1.182 3.773 -2.724 1.00 97.56 126 VAL A C 1
ATOM 971 O O . VAL A 1 126 ? -0.676 4.365 -3.679 1.00 97.56 126 VAL A O 1
ATOM 974 N N . ASP A 1 127 ? -0.561 2.765 -2.110 1.00 95.94 127 ASP A N 1
ATOM 975 C CA . ASP A 1 127 ? 0.780 2.300 -2.476 1.00 95.94 127 ASP A CA 1
ATOM 976 C C . ASP A 1 127 ? 0.831 1.766 -3.917 1.00 95.94 127 ASP A C 1
ATOM 978 O O . ASP A 1 127 ? 1.775 2.051 -4.663 1.00 95.94 127 ASP A O 1
ATOM 982 N N . LYS A 1 128 ? -0.212 1.046 -4.362 1.00 95.38 128 LYS A N 1
ATOM 983 C CA . LYS A 1 128 ? -0.335 0.604 -5.764 1.00 95.38 128 LYS A CA 1
ATOM 984 C C . LYS A 1 128 ? -0.396 1.793 -6.722 1.00 95.38 128 LYS A C 1
ATOM 986 O O . LYS A 1 128 ? 0.300 1.794 -7.740 1.00 95.38 128 LYS A O 1
ATOM 991 N N . LEU A 1 129 ? -1.200 2.810 -6.408 1.00 94.12 129 LEU A N 1
ATOM 992 C CA . LEU A 1 129 ? -1.301 4.021 -7.228 1.00 94.12 129 LEU A CA 1
ATOM 993 C C . LEU A 1 129 ? 0.030 4.780 -7.274 1.00 94.12 129 L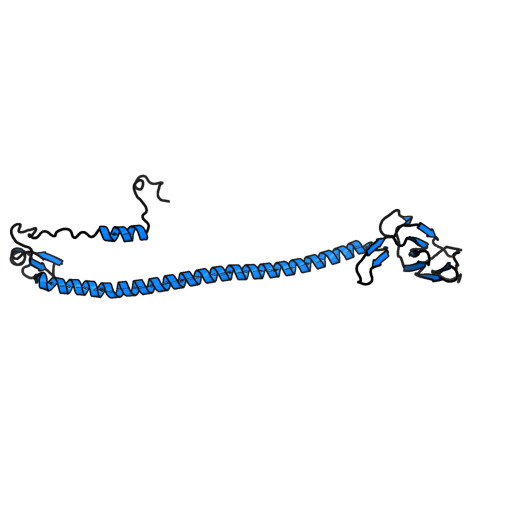EU A C 1
ATOM 995 O O . LEU A 1 129 ? 0.463 5.185 -8.355 1.00 94.12 129 LEU A O 1
ATOM 999 N N . GLN A 1 130 ? 0.713 4.913 -6.136 1.00 93.81 130 GLN A N 1
ATOM 1000 C CA . GLN A 1 130 ? 2.027 5.546 -6.059 1.00 93.81 130 GLN A CA 1
ATOM 1001 C C . GLN A 1 130 ? 3.049 4.811 -6.934 1.00 93.81 130 GLN A C 1
ATOM 1003 O O . GLN A 1 130 ? 3.771 5.447 -7.703 1.00 93.81 130 GLN A O 1
ATOM 1008 N N . ALA A 1 131 ? 3.059 3.475 -6.903 1.00 91.31 131 ALA A N 1
ATOM 1009 C CA . ALA A 1 131 ? 3.947 2.667 -7.733 1.00 91.31 131 ALA A CA 1
ATOM 1010 C C . ALA A 1 131 ? 3.702 2.874 -9.241 1.00 91.31 131 ALA A C 1
ATOM 1012 O O . ALA A 1 131 ? 4.660 2.984 -10.014 1.00 91.31 131 ALA A O 1
ATOM 1013 N N . ILE A 1 132 ? 2.436 2.973 -9.666 1.00 92.88 132 ILE A N 1
ATOM 1014 C CA . ILE A 1 132 ? 2.069 3.258 -11.064 1.00 92.88 132 ILE A CA 1
ATOM 1015 C C . ILE A 1 132 ? 2.546 4.657 -11.470 1.00 92.88 132 ILE A C 1
ATOM 1017 O O . ILE A 1 132 ? 3.167 4.819 -12.526 1.00 92.88 132 ILE A O 1
ATOM 1021 N N . LEU A 1 133 ? 2.291 5.666 -10.633 1.00 92.00 133 LEU A N 1
ATOM 1022 C CA . LEU A 1 133 ? 2.722 7.041 -10.889 1.00 92.00 133 LEU A CA 1
ATOM 1023 C C . LEU A 1 133 ? 4.248 7.148 -10.963 1.00 92.00 133 LEU A C 1
ATOM 1025 O O . LEU A 1 133 ? 4.776 7.787 -11.872 1.00 92.00 133 LEU A O 1
ATOM 1029 N N . ASP A 1 134 ? 4.970 6.467 -10.076 1.00 91.31 134 ASP A N 1
ATOM 1030 C CA . ASP A 1 134 ? 6.431 6.440 -10.066 1.00 91.31 134 ASP A CA 1
ATOM 1031 C C . ASP A 1 134 ? 7.012 5.715 -11.287 1.00 91.31 134 ASP A C 1
ATOM 1033 O O . ASP A 1 134 ? 8.047 6.126 -11.823 1.00 91.31 134 ASP A O 1
ATOM 1037 N N . ALA A 1 135 ? 6.358 4.651 -11.762 1.00 85.06 135 ALA A N 1
ATOM 1038 C CA . ALA A 1 135 ? 6.718 3.990 -13.013 1.00 85.06 135 ALA A CA 1
ATOM 1039 C C . ALA A 1 135 ? 6.520 4.928 -14.212 1.00 85.06 135 ALA A C 1
ATOM 1041 O O . ALA A 1 135 ? 7.439 5.095 -15.016 1.00 85.06 135 ALA A O 1
ATOM 1042 N N . ARG A 1 136 ? 5.371 5.614 -14.296 1.00 90.44 136 ARG A N 1
ATOM 1043 C CA . ARG A 1 136 ? 5.100 6.577 -15.372 1.00 90.44 136 ARG A CA 1
ATOM 1044 C C . ARG A 1 136 ? 6.044 7.776 -15.324 1.00 90.44 136 ARG A C 1
ATOM 1046 O O . ARG A 1 136 ? 6.498 8.222 -16.372 1.00 90.44 136 ARG A O 1
ATOM 1053 N N . ARG A 1 137 ? 6.379 8.268 -14.129 1.00 89.19 137 ARG A N 1
ATOM 1054 C CA . ARG A 1 137 ? 7.368 9.334 -13.926 1.00 89.19 137 ARG A CA 1
ATOM 1055 C C . ARG A 1 137 ? 8.742 8.919 -14.440 1.00 89.19 137 ARG A C 1
ATOM 1057 O O . ARG A 1 137 ? 9.356 9.685 -15.170 1.00 89.19 137 ARG A O 1
ATOM 1064 N N . ARG A 1 138 ? 9.211 7.713 -14.097 1.00 83.62 138 ARG A N 1
ATOM 1065 C CA . ARG A 1 138 ? 10.493 7.184 -14.599 1.00 83.62 138 ARG A CA 1
ATOM 1066 C C . ARG A 1 138 ? 10.505 7.065 -16.118 1.00 83.62 138 ARG A C 1
ATOM 1068 O O . ARG A 1 138 ? 11.487 7.454 -16.735 1.00 83.62 138 ARG A O 1
ATOM 1075 N N . GLU A 1 139 ? 9.415 6.583 -16.705 1.00 80.75 139 GLU A N 1
ATOM 1076 C CA . GLU A 1 139 ? 9.272 6.499 -18.159 1.00 80.75 139 GLU A CA 1
ATOM 1077 C C . GLU A 1 139 ? 9.338 7.886 -18.811 1.00 80.75 139 GLU A C 1
ATOM 1079 O O . GLU A 1 139 ? 10.127 8.104 -19.723 1.00 80.75 139 GLU A O 1
ATOM 1084 N N . LEU A 1 140 ? 8.566 8.854 -18.310 1.00 77.50 140 LEU A N 1
ATOM 1085 C CA . LEU A 1 140 ? 8.571 10.220 -18.838 1.00 77.50 140 LEU A CA 1
ATOM 1086 C C . LEU A 1 140 ? 9.929 10.905 -18.663 1.00 77.50 140 LEU A C 1
ATOM 1088 O O . LEU A 1 140 ? 10.392 11.565 -19.587 1.00 77.50 140 LEU A O 1
ATOM 1092 N N . HIS A 1 141 ? 10.600 10.713 -17.525 1.00 75.81 141 HIS A N 1
ATOM 1093 C CA . HIS A 1 141 ? 11.975 11.180 -17.345 1.00 75.81 141 HIS A CA 1
ATOM 1094 C C . HIS A 1 141 ? 12.917 10.524 -18.355 1.00 75.81 141 HIS A C 1
ATOM 1096 O O . HIS A 1 141 ? 13.664 11.230 -19.015 1.00 75.81 141 HIS A O 1
ATOM 1102 N N . SER A 1 142 ? 12.813 9.211 -18.579 1.00 71.94 142 SER A N 1
ATOM 1103 C CA . SER A 1 142 ? 13.616 8.536 -19.600 1.00 71.94 142 SER A CA 1
ATOM 1104 C C . SER A 1 142 ? 13.325 9.041 -21.017 1.00 71.94 142 SER A C 1
ATOM 1106 O O . SER A 1 142 ? 14.230 9.027 -21.851 1.00 71.94 142 SER A O 1
ATOM 1108 N N . GLN A 1 143 ? 12.096 9.472 -21.307 1.00 71.19 143 GLN A N 1
ATOM 1109 C CA . GLN A 1 143 ? 11.734 10.090 -22.583 1.00 71.19 143 GLN A CA 1
ATOM 1110 C C . GLN A 1 143 ? 12.316 11.498 -22.718 1.00 71.19 143 GLN A C 1
ATOM 1112 O O . GLN A 1 143 ? 12.806 11.829 -23.792 1.00 71.19 143 GLN A O 1
ATOM 1117 N N . ILE A 1 144 ? 12.317 12.296 -21.646 1.00 67.38 144 ILE A N 1
ATOM 1118 C CA . ILE A 1 144 ? 12.930 13.633 -21.612 1.00 67.38 144 ILE A CA 1
ATOM 1119 C C . ILE A 1 144 ? 14.458 13.531 -21.718 1.00 67.38 144 ILE A C 1
ATOM 1121 O O . ILE A 1 144 ? 15.053 14.199 -22.559 1.00 67.38 144 ILE A O 1
ATOM 1125 N N . ASP A 1 145 ? 15.092 12.631 -20.967 1.00 64.50 145 ASP A N 1
ATOM 1126 C CA . ASP A 1 145 ? 16.523 12.321 -21.100 1.00 64.50 145 ASP A CA 1
ATOM 1127 C C . ASP A 1 145 ? 16.830 11.760 -22.503 1.00 64.50 145 ASP A C 1
ATOM 1129 O O . ASP A 1 145 ? 17.877 12.012 -23.101 1.00 64.50 145 ASP A O 1
ATOM 1133 N N . GLY A 1 146 ? 15.864 11.038 -23.077 1.00 56.03 146 GLY A N 1
ATOM 1134 C CA . GLY A 1 146 ? 15.847 10.574 -24.458 1.00 56.03 146 GLY A CA 1
ATOM 1135 C C . GLY A 1 146 ? 15.554 11.657 -25.502 1.00 56.03 146 GLY A C 1
ATOM 1136 O O . GLY A 1 146 ? 15.651 11.364 -26.687 1.00 56.03 146 GLY A O 1
ATOM 1137 N N . GLN A 1 147 ? 15.246 12.904 -25.147 1.00 50.28 147 GLN A N 1
ATOM 1138 C CA . GLN A 1 147 ? 15.160 14.001 -26.124 1.00 50.28 147 GLN A CA 1
ATOM 1139 C C . GLN A 1 147 ? 16.534 14.595 -26.479 1.00 50.28 147 GLN A C 1
ATOM 1141 O O . GLN A 1 147 ? 16.624 15.440 -27.364 1.00 50.28 147 GLN A O 1
ATOM 1146 N N . GLY A 1 148 ? 17.622 14.059 -25.910 1.00 54.44 148 GLY A N 1
ATOM 1147 C CA . GLY A 1 148 ? 18.986 14.179 -26.446 1.00 54.44 148 GLY A CA 1
ATOM 1148 C C . GLY A 1 148 ? 19.427 13.001 -27.338 1.00 54.44 148 GLY A C 1
ATOM 1149 O O . GLY A 1 148 ? 20.627 12.797 -27.510 1.00 54.44 148 GLY A O 1
ATOM 1150 N N . SER A 1 149 ? 18.496 12.172 -27.846 1.00 61.66 149 SER A N 1
ATOM 1151 C CA . SER A 1 149 ? 18.731 10.810 -28.390 1.00 61.66 149 SER A CA 1
ATOM 1152 C C . SER A 1 149 ? 19.381 10.692 -29.768 1.00 61.66 149 SER A C 1
ATOM 1154 O O . SER A 1 149 ? 19.075 9.781 -30.541 1.00 61.66 149 SER A O 1
ATOM 1156 N N . ASN A 1 150 ? 20.400 11.489 -30.046 1.00 75.38 150 ASN A N 1
ATOM 1157 C CA . ASN A 1 150 ? 21.362 11.070 -31.052 1.00 75.38 150 ASN A CA 1
ATOM 1158 C C . ASN A 1 150 ? 22.288 10.008 -30.429 1.00 75.38 150 ASN A C 1
ATOM 1160 O O . ASN A 1 150 ? 23.438 10.275 -30.097 1.00 75.38 150 ASN A O 1
ATOM 1164 N N . CYS A 1 151 ? 21.771 8.802 -30.179 1.00 80.19 151 CYS A N 1
ATOM 1165 C CA . CYS A 1 151 ? 22.553 7.699 -29.628 1.00 80.19 151 CYS A CA 1
ATOM 1166 C C . CYS A 1 151 ? 22.131 6.340 -30.172 1.00 80.19 151 CYS A C 1
ATOM 1168 O O . CYS A 1 151 ? 20.968 6.084 -30.472 1.00 80.19 151 CYS A O 1
ATOM 1170 N N . MET A 1 152 ? 23.102 5.440 -30.253 1.00 84.75 152 MET A N 1
ATOM 1171 C CA . MET A 1 152 ? 22.858 4.036 -30.522 1.00 84.75 152 MET A CA 1
ATOM 1172 C C . MET A 1 152 ? 22.514 3.312 -29.230 1.00 84.75 152 MET A C 1
ATOM 1174 O O . MET A 1 152 ? 23.204 3.478 -28.224 1.00 84.75 152 MET A O 1
ATOM 1178 N N . LYS A 1 153 ? 21.486 2.464 -29.274 1.00 86.69 153 LYS A N 1
ATOM 1179 C CA . LYS A 1 153 ? 21.079 1.583 -28.175 1.00 86.69 153 LYS A CA 1
ATOM 1180 C C . LYS A 1 153 ? 21.174 0.133 -28.632 1.00 86.69 153 LYS A C 1
ATOM 1182 O O . LYS A 1 153 ? 20.639 -0.217 -29.678 1.00 86.69 153 LYS A O 1
ATOM 1187 N N . VAL A 1 154 ? 21.855 -0.698 -27.851 1.00 85.69 154 VAL A N 1
ATOM 1188 C CA . VAL A 1 154 ? 22.016 -2.128 -28.139 1.00 85.69 154 VAL A CA 1
ATOM 1189 C C . VAL A 1 154 ? 21.162 -2.927 -27.170 1.00 85.69 154 VAL A C 1
ATOM 1191 O O . VAL A 1 154 ? 21.269 -2.734 -25.959 1.00 85.69 154 VAL A O 1
ATOM 1194 N N . PHE A 1 155 ? 20.352 -3.835 -27.706 1.00 84.75 155 PHE A N 1
ATOM 1195 C CA . PHE A 1 155 ? 19.467 -4.715 -26.949 1.00 84.75 155 PHE A CA 1
ATOM 1196 C C . PHE A 1 155 ? 19.913 -6.172 -27.087 1.00 84.75 155 PHE A C 1
ATOM 1198 O O . PHE A 1 155 ? 20.543 -6.534 -28.082 1.00 84.75 155 PHE A O 1
ATOM 1205 N N . ASP A 1 156 ? 19.600 -6.997 -26.092 1.00 83.88 156 ASP A N 1
ATOM 1206 C CA . ASP A 1 156 ? 19.697 -8.452 -26.224 1.00 83.88 156 ASP A CA 1
ATOM 1207 C C . ASP A 1 156 ? 18.459 -9.045 -26.926 1.00 83.88 156 ASP A C 1
ATOM 1209 O O . ASP A 1 156 ? 17.494 -8.343 -27.239 1.00 83.88 156 ASP A O 1
ATOM 1213 N N . GLY A 1 157 ? 18.475 -10.363 -27.164 1.00 84.81 157 GLY A N 1
ATOM 1214 C CA . GLY A 1 157 ? 17.344 -11.091 -27.755 1.00 84.81 157 GLY A CA 1
ATOM 1215 C C . GLY A 1 157 ? 16.075 -11.111 -26.892 1.00 84.81 157 GLY A C 1
ATOM 1216 O O . GLY A 1 157 ? 15.029 -11.528 -27.374 1.00 84.81 157 GLY A O 1
ATOM 1217 N N . ASN A 1 158 ? 16.153 -10.633 -25.647 1.00 85.19 158 ASN A N 1
ATOM 1218 C CA . ASN A 1 158 ? 15.035 -10.508 -24.714 1.00 85.19 158 ASN A CA 1
ATOM 1219 C C . ASN A 1 158 ? 14.571 -9.046 -24.565 1.00 85.19 158 ASN A C 1
ATOM 1221 O O . ASN A 1 158 ? 13.874 -8.715 -23.607 1.00 85.19 158 ASN A O 1
ATOM 1225 N N . HIS A 1 159 ? 14.959 -8.161 -25.493 1.00 78.06 159 HIS A N 1
ATOM 1226 C CA . HIS A 1 159 ? 14.613 -6.735 -25.507 1.00 78.06 159 HIS A CA 1
ATOM 1227 C C . HIS A 1 159 ? 15.128 -5.924 -24.305 1.00 78.06 159 HIS A C 1
ATOM 1229 O O . HIS A 1 159 ? 14.653 -4.815 -24.051 1.00 78.06 159 HIS A O 1
ATOM 1235 N N . ARG A 1 160 ? 16.132 -6.415 -23.573 1.00 75.69 160 ARG A N 1
ATOM 1236 C CA . ARG A 1 160 ? 16.773 -5.657 -22.495 1.00 75.69 160 ARG A CA 1
ATOM 1237 C C . ARG A 1 160 ? 17.874 -4.770 -23.064 1.00 75.69 160 ARG A C 1
ATOM 1239 O O . ARG A 1 160 ? 18.730 -5.230 -23.817 1.00 75.69 160 ARG A O 1
ATOM 1246 N N . LEU A 1 161 ? 17.884 -3.496 -22.668 1.00 81.31 161 LEU A N 1
ATOM 1247 C CA . LEU A 1 161 ? 18.953 -2.565 -23.031 1.00 81.31 161 LEU A CA 1
ATOM 1248 C C . LEU A 1 161 ? 20.276 -3.015 -22.393 1.00 81.31 161 LEU A C 1
ATOM 1250 O O . LEU A 1 161 ? 20.398 -3.054 -21.169 1.00 81.31 161 LEU A O 1
ATOM 1254 N N . LEU A 1 162 ? 21.267 -3.326 -23.227 1.00 82.56 162 LEU A N 1
ATOM 1255 C CA . LEU A 1 162 ? 22.616 -3.692 -22.797 1.00 82.56 162 LEU A CA 1
ATOM 1256 C C . LEU A 1 162 ? 23.504 -2.461 -22.626 1.00 82.56 162 LEU A C 1
ATOM 1258 O O . LEU A 1 162 ? 24.265 -2.376 -21.667 1.00 82.56 162 LEU A O 1
ATOM 1262 N N . ARG A 1 163 ? 23.444 -1.525 -23.580 1.00 83.44 163 ARG A N 1
ATOM 1263 C CA . ARG A 1 163 ? 24.299 -0.328 -23.603 1.00 83.44 163 ARG A CA 1
ATOM 1264 C C . ARG A 1 163 ? 23.753 0.756 -24.527 1.00 83.44 163 ARG A C 1
ATOM 1266 O O . ARG A 1 163 ? 22.998 0.465 -25.455 1.00 83.44 163 ARG A O 1
ATOM 1273 N N . SER A 1 164 ? 24.192 1.991 -24.294 1.00 85.75 164 SER A N 1
ATOM 1274 C CA . SER A 1 164 ? 23.944 3.141 -25.168 1.00 85.75 164 SER A CA 1
ATOM 1275 C C . SER A 1 164 ? 25.217 3.960 -25.366 1.00 85.75 164 SER A C 1
ATOM 1277 O O . SER A 1 164 ? 25.902 4.223 -24.379 1.00 85.75 164 SER A O 1
ATOM 1279 N N . PHE A 1 165 ? 25.508 4.395 -26.589 1.00 86.38 165 PHE A N 1
ATOM 1280 C CA . PHE A 1 165 ? 26.694 5.199 -26.908 1.00 86.38 165 PHE A CA 1
ATOM 1281 C C . PHE A 1 165 ? 26.420 6.199 -28.039 1.00 86.38 165 PHE A C 1
ATOM 1283 O O . PHE A 1 165 ? 25.397 6.119 -28.718 1.00 86.38 165 PHE A O 1
ATOM 1290 N N . GLY A 1 166 ? 27.311 7.179 -28.208 1.00 79.25 166 GLY A N 1
ATOM 1291 C CA . GLY A 1 166 ? 27.155 8.269 -29.179 1.00 79.25 166 GLY A CA 1
ATOM 1292 C C . GLY A 1 166 ? 26.466 9.528 -28.635 1.00 79.25 166 GLY A C 1
ATOM 1293 O O . GLY A 1 166 ? 26.400 10.515 -29.351 1.00 79.25 166 GLY A O 1
ATOM 1294 N N . HIS A 1 167 ? 26.008 9.545 -27.375 1.00 75.88 167 HIS A N 1
ATOM 1295 C CA . HIS A 1 167 ? 25.547 10.779 -26.700 1.00 75.88 167 HIS A CA 1
ATOM 1296 C C . HIS A 1 167 ? 26.605 11.398 -25.773 1.00 75.88 167 HIS A C 1
ATOM 1298 O O . HIS A 1 167 ? 26.604 12.605 -25.540 1.00 75.88 167 HIS A O 1
ATOM 1304 N N . THR A 1 168 ? 27.537 10.583 -25.277 1.00 66.00 168 THR A N 1
ATOM 1305 C CA . THR A 1 168 ? 28.609 10.967 -24.353 1.00 66.00 168 THR A CA 1
ATOM 1306 C C . THR A 1 168 ? 29.981 10.782 -24.992 1.00 66.00 168 THR A C 1
ATOM 1308 O O . THR A 1 168 ? 30.211 9.821 -25.723 1.00 66.00 168 THR A O 1
ATOM 1311 N N . GLY A 1 169 ? 30.902 11.698 -24.689 1.00 70.31 169 GLY A N 1
ATOM 1312 C CA . GLY A 1 169 ? 32.270 11.701 -25.214 1.00 70.31 169 GLY A CA 1
ATOM 1313 C C . GLY A 1 169 ? 32.657 13.027 -25.885 1.00 70.31 169 GLY A C 1
ATOM 1314 O O . GLY A 1 169 ? 31.867 13.981 -25.852 1.00 70.31 169 GLY A O 1
ATOM 1315 N N . PRO A 1 170 ? 33.874 13.100 -26.469 1.00 74.62 170 PRO A N 1
ATOM 1316 C CA . PRO A 1 170 ? 34.331 14.239 -27.270 1.00 74.62 170 PRO A CA 1
ATOM 1317 C C . PRO A 1 170 ? 33.329 14.562 -28.383 1.00 74.62 170 PRO A C 1
ATOM 1319 O O . PRO A 1 170 ? 32.659 13.649 -28.870 1.00 74.62 170 PRO A O 1
ATOM 1322 N N . GLU A 1 171 ? 33.231 15.820 -28.818 1.00 77.25 171 GLU A N 1
ATOM 1323 C CA . GLU A 1 171 ? 32.242 16.229 -29.833 1.00 77.25 171 GLU A CA 1
ATOM 1324 C C . GLU A 1 171 ? 32.287 15.369 -31.105 1.00 77.25 171 GLU A C 1
ATOM 1326 O O . GLU A 1 171 ? 31.247 14.995 -31.644 1.00 77.25 171 GLU A O 1
ATOM 1331 N N . GLU A 1 172 ? 33.476 14.934 -31.523 1.00 78.81 172 GLU A N 1
ATOM 1332 C CA . GLU A 1 172 ? 33.667 14.054 -32.681 1.00 78.81 172 GLU A CA 1
ATOM 1333 C C . GLU A 1 172 ? 32.978 12.689 -32.544 1.00 78.81 172 GLU A C 1
ATOM 1335 O O . GLU A 1 172 ? 32.556 12.107 -33.542 1.00 78.81 172 GLU A O 1
ATOM 1340 N N . SER A 1 173 ? 32.799 12.196 -31.318 1.00 82.06 173 SER A N 1
ATOM 1341 C CA . SER A 1 173 ? 32.116 10.930 -31.031 1.00 82.06 173 SER A CA 1
ATOM 1342 C C . SER A 1 173 ? 30.600 11.070 -30.888 1.00 82.06 173 SER A C 1
ATOM 1344 O O . SER A 1 173 ? 29.889 10.065 -30.951 1.00 82.06 173 SER A O 1
ATOM 1346 N N . ARG A 1 174 ? 30.091 12.299 -30.715 1.00 85.50 174 ARG A N 1
ATOM 1347 C CA . ARG A 1 174 ? 28.655 12.538 -30.568 1.00 85.50 174 ARG A CA 1
ATOM 1348 C C . ARG A 1 174 ? 27.956 12.317 -31.893 1.00 85.50 174 ARG A C 1
ATOM 1350 O O . ARG A 1 174 ? 28.385 12.833 -32.923 1.00 85.50 174 ARG A O 1
ATOM 1357 N N . LEU A 1 175 ? 26.888 11.540 -31.893 1.00 85.31 175 LEU A N 1
ATOM 1358 C CA . LEU A 1 175 ? 26.051 11.411 -33.068 1.00 85.31 175 LEU A CA 1
ATOM 1359 C C . LEU A 1 175 ? 25.195 12.667 -33.178 1.00 85.31 175 LEU A C 1
ATOM 1361 O O . LEU A 1 175 ? 24.772 13.248 -32.179 1.00 85.31 175 LEU A O 1
ATOM 1365 N N . ASP A 1 176 ? 24.944 13.072 -34.412 1.00 83.12 176 ASP A N 1
ATOM 1366 C CA . ASP A 1 176 ? 23.928 14.059 -34.723 1.00 83.12 176 ASP A CA 1
ATOM 1367 C C . ASP A 1 176 ? 23.042 13.484 -35.817 1.00 83.12 176 ASP A C 1
ATOM 1369 O O . ASP A 1 176 ? 23.553 13.089 -36.864 1.00 83.12 176 ASP A O 1
ATOM 1373 N N . ARG A 1 177 ? 21.741 13.358 -35.540 1.00 81.31 177 ARG A N 1
ATOM 1374 C CA . ARG A 1 177 ? 20.739 12.756 -36.430 1.00 81.31 177 ARG A CA 1
ATOM 1375 C C . ARG A 1 177 ? 21.228 11.445 -37.071 1.00 81.31 177 ARG A C 1
ATOM 1377 O O . ARG A 1 177 ? 21.395 11.402 -38.289 1.00 81.31 177 ARG A O 1
ATOM 1384 N N . PRO A 1 178 ? 21.505 10.382 -36.291 1.00 87.75 178 PRO A N 1
ATOM 1385 C CA . PRO A 1 178 ? 21.875 9.096 -36.871 1.00 87.75 178 PRO A CA 1
ATOM 1386 C C . PRO A 1 178 ? 20.704 8.539 -37.699 1.00 87.75 178 PRO A C 1
ATOM 1388 O O . PRO A 1 178 ? 19.594 8.412 -37.184 1.00 87.75 178 PRO A O 1
ATOM 1391 N N . LEU A 1 179 ? 20.940 8.222 -38.974 1.00 85.69 179 LEU A N 1
ATOM 1392 C CA . LEU A 1 179 ? 19.901 7.778 -39.919 1.00 85.69 179 LEU A CA 1
ATOM 1393 C C . LEU A 1 179 ? 20.025 6.304 -40.317 1.00 85.69 179 LEU A C 1
ATOM 1395 O O . LEU A 1 179 ? 19.020 5.670 -40.634 1.00 85.69 179 LEU A O 1
ATOM 1399 N N . GLY A 1 180 ? 21.235 5.745 -40.263 1.00 88.56 180 GLY A N 1
ATOM 1400 C CA . GLY A 1 180 ? 21.495 4.365 -40.661 1.00 88.56 180 GLY A CA 1
ATOM 1401 C C . GLY A 1 180 ? 22.661 3.745 -39.901 1.00 88.56 180 GLY A C 1
ATOM 1402 O O . GLY A 1 180 ? 23.578 4.446 -39.474 1.00 88.56 180 GLY A O 1
ATOM 1403 N N . VAL A 1 181 ? 22.631 2.418 -39.753 1.00 93.00 181 VAL A N 1
ATOM 1404 C CA . VAL A 1 181 ? 23.687 1.629 -39.107 1.00 93.00 181 VAL A CA 1
ATOM 1405 C C . VAL A 1 181 ? 24.023 0.386 -39.932 1.00 93.00 181 VAL A C 1
ATOM 1407 O O . VAL A 1 181 ? 23.128 -0.284 -40.441 1.00 93.00 181 VAL A O 1
ATOM 1410 N N . ALA A 1 182 ? 25.310 0.065 -40.044 1.00 94.19 182 ALA A N 1
ATOM 1411 C CA . ALA A 1 182 ? 25.810 -1.180 -40.618 1.00 94.19 182 ALA A CA 1
ATOM 1412 C C . ALA A 1 182 ? 26.933 -1.746 -39.743 1.00 94.19 182 ALA A C 1
ATOM 1414 O O . ALA A 1 182 ? 27.632 -0.998 -39.062 1.00 94.19 182 ALA A O 1
ATOM 1415 N N . ILE A 1 183 ? 27.113 -3.065 -39.758 1.00 94.62 183 ILE A N 1
ATOM 1416 C CA . ILE A 1 183 ? 28.154 -3.750 -38.986 1.00 94.62 183 ILE A CA 1
ATOM 1417 C C . ILE A 1 183 ? 29.005 -4.568 -39.955 1.00 94.62 183 ILE A C 1
ATOM 1419 O O . ILE A 1 183 ? 28.468 -5.318 -40.771 1.00 94.62 183 ILE A O 1
ATOM 1423 N N . SER A 1 184 ? 30.322 -4.409 -39.886 1.00 93.25 184 SER A N 1
ATOM 1424 C CA . SER A 1 184 ? 31.275 -5.181 -40.684 1.00 93.25 184 SER A CA 1
ATOM 1425 C C . SER A 1 184 ? 31.607 -6.537 -40.070 1.00 93.25 184 SER A C 1
ATOM 1427 O O . SER A 1 184 ? 31.323 -6.814 -38.906 1.00 93.25 184 SER A O 1
ATOM 1429 N N . SER A 1 185 ? 32.254 -7.395 -40.863 1.00 90.44 185 SER A N 1
ATOM 1430 C CA . SER A 1 185 ? 32.737 -8.714 -40.424 1.00 90.44 185 SER A CA 1
ATOM 1431 C C . SER A 1 185 ? 33.781 -8.651 -39.304 1.00 90.44 185 SER A C 1
ATOM 1433 O O . SER A 1 185 ? 33.941 -9.626 -38.577 1.00 90.44 185 SER A O 1
ATOM 1435 N N . ASP A 1 186 ? 34.470 -7.520 -39.142 1.00 89.94 186 ASP A N 1
ATOM 1436 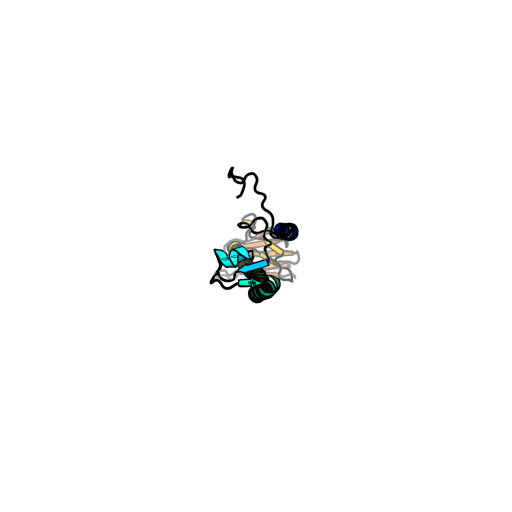C CA . ASP A 1 186 ? 35.451 -7.279 -38.077 1.00 89.94 186 ASP A CA 1
ATOM 1437 C C . ASP A 1 186 ? 34.841 -6.636 -36.819 1.00 89.94 186 ASP A C 1
ATOM 1439 O O . ASP A 1 186 ? 35.575 -6.159 -35.956 1.00 89.94 186 ASP A O 1
ATOM 1443 N N . ASN A 1 187 ? 33.507 -6.627 -36.697 1.00 91.62 187 ASN A N 1
ATOM 1444 C CA . ASN A 1 187 ? 32.775 -6.029 -35.578 1.00 91.62 187 ASN A CA 1
ATOM 1445 C C . ASN A 1 187 ? 32.920 -4.497 -35.461 1.00 91.62 187 ASN A C 1
ATOM 1447 O O . ASN A 1 187 ? 32.686 -3.923 -34.392 1.00 91.62 187 ASN A O 1
ATOM 1451 N N . THR A 1 188 ? 33.247 -3.811 -36.556 1.00 93.50 188 THR A N 1
ATOM 1452 C CA . THR A 1 188 ? 33.149 -2.349 -36.628 1.00 93.50 188 THR A CA 1
ATOM 1453 C C . THR A 1 188 ? 31.716 -1.924 -36.945 1.00 93.50 188 THR A C 1
ATOM 1455 O O . THR A 1 188 ? 31.059 -2.435 -37.849 1.00 93.50 188 THR A O 1
ATOM 1458 N N . VAL A 1 189 ? 31.215 -0.953 -36.191 1.00 94.56 189 VAL A N 1
ATOM 1459 C CA . VAL A 1 189 ? 29.891 -0.358 -36.353 1.00 94.56 189 VAL A CA 1
ATOM 1460 C C . VAL A 1 189 ? 30.032 0.942 -37.135 1.00 94.56 189 VAL A C 1
ATOM 1462 O O . VAL A 1 189 ? 30.716 1.863 -36.693 1.00 94.56 189 VAL A O 1
ATOM 1465 N N . PHE A 1 190 ? 29.363 1.039 -38.277 1.00 93.62 190 PHE A N 1
ATOM 1466 C CA . PHE A 1 190 ? 29.284 2.243 -39.095 1.00 93.62 190 PHE A CA 1
ATOM 1467 C C . PHE A 1 190 ? 27.931 2.908 -38.895 1.00 93.62 190 PHE A C 1
ATOM 1469 O O . PHE A 1 190 ? 26.898 2.253 -39.008 1.00 93.62 190 PHE A O 1
ATOM 1476 N N . VAL A 1 191 ? 27.935 4.210 -38.639 1.00 92.81 191 VAL A N 1
ATOM 1477 C CA . VAL A 1 191 ? 26.731 5.002 -38.397 1.00 92.81 191 VAL A CA 1
ATOM 1478 C C . VAL A 1 191 ? 26.717 6.172 -39.356 1.00 92.81 191 VAL A C 1
ATOM 1480 O O . VAL A 1 191 ? 27.613 7.012 -39.309 1.00 92.81 191 VAL A O 1
ATOM 1483 N N . ALA A 1 192 ? 25.706 6.242 -40.212 1.00 90.31 192 ALA A N 1
ATOM 1484 C CA . ALA A 1 192 ? 25.439 7.433 -41.000 1.00 90.31 192 ALA A CA 1
ATOM 1485 C C . ALA A 1 192 ? 24.798 8.492 -40.091 1.00 90.31 192 ALA A C 1
ATOM 1487 O O . ALA A 1 192 ? 23.765 8.237 -39.469 1.00 90.31 192 ALA A O 1
ATOM 1488 N N . ALA A 1 193 ? 25.443 9.648 -39.983 1.00 86.00 193 ALA A N 1
ATOM 1489 C CA . ALA A 1 193 ? 25.062 10.785 -39.152 1.00 86.00 193 ALA A CA 1
ATOM 1490 C C . ALA A 1 193 ? 25.177 12.080 -39.977 1.00 86.00 193 ALA A C 1
ATOM 1492 O O . ALA A 1 193 ? 25.636 12.050 -41.116 1.00 86.00 193 ALA A O 1
ATOM 1493 N N . CYS A 1 194 ? 24.747 13.218 -39.432 1.00 85.12 194 CYS A N 1
ATOM 1494 C CA . CYS A 1 194 ? 24.718 14.520 -40.108 1.00 85.12 194 CYS A CA 1
ATOM 1495 C C . CYS A 1 194 ? 25.988 14.782 -40.949 1.00 85.12 194 CYS A C 1
ATOM 1497 O O . CYS A 1 194 ? 27.070 15.011 -40.405 1.00 85.12 194 CYS A O 1
ATOM 1499 N N . HIS A 1 195 ? 25.855 14.696 -42.279 1.00 86.31 195 HIS A N 1
ATOM 1500 C CA . HIS A 1 195 ? 26.926 14.894 -43.265 1.00 86.31 195 HIS A CA 1
ATOM 1501 C C . HIS A 1 195 ? 28.167 13.981 -43.147 1.00 86.31 195 HIS A C 1
ATOM 1503 O O . HIS A 1 195 ? 29.204 14.279 -43.740 1.00 86.31 195 HIS A O 1
ATOM 1509 N N . CYS A 1 196 ? 28.106 12.883 -42.389 1.00 89.31 196 CYS A N 1
ATOM 1510 C CA . CYS A 1 196 ? 29.264 12.021 -42.147 1.00 89.31 196 CYS A CA 1
ATOM 1511 C C . CYS A 1 196 ? 28.893 10.560 -41.853 1.00 89.31 196 CYS A C 1
ATOM 1513 O O . CYS A 1 196 ? 27.759 10.217 -41.526 1.00 89.31 196 CYS A O 1
ATOM 1515 N N . VAL A 1 197 ? 29.891 9.683 -41.925 1.00 91.69 197 VAL A N 1
ATOM 1516 C CA . VAL A 1 197 ? 29.822 8.309 -41.423 1.00 91.69 197 VAL A CA 1
ATOM 1517 C C . VAL A 1 197 ? 30.812 8.152 -40.277 1.00 91.69 197 VAL A C 1
ATOM 1519 O O . VAL A 1 197 ? 32.013 8.363 -40.445 1.00 91.69 197 VAL A O 1
ATOM 1522 N N . LYS A 1 198 ? 30.317 7.751 -39.106 1.00 91.81 198 LYS A N 1
ATOM 1523 C CA . LYS A 1 198 ? 31.120 7.520 -37.901 1.00 91.81 198 LYS A CA 1
ATOM 1524 C C . LYS A 1 198 ? 31.335 6.031 -37.664 1.00 91.81 198 LYS A C 1
ATOM 1526 O O . LYS A 1 198 ? 30.424 5.231 -37.863 1.00 91.81 198 LYS A O 1
ATOM 1531 N N . LYS A 1 199 ? 32.540 5.665 -37.234 1.00 93.38 199 LYS A N 1
ATOM 1532 C CA . LYS A 1 199 ? 32.956 4.293 -36.930 1.00 93.38 199 LYS A CA 1
ATOM 1533 C C . LYS A 1 199 ? 33.103 4.108 -35.424 1.00 93.38 199 LYS A C 1
ATOM 1535 O O . LYS A 1 199 ? 33.762 4.912 -34.762 1.00 93.38 199 LYS A O 1
ATOM 1540 N N . PHE A 1 200 ? 32.543 3.023 -34.908 1.00 93.12 200 PHE A N 1
ATOM 1541 C CA . PHE A 1 200 ? 32.620 2.627 -33.506 1.00 93.12 200 PHE A CA 1
ATOM 1542 C C . PHE A 1 200 ? 32.995 1.153 -33.376 1.00 93.12 200 PHE A C 1
ATOM 1544 O O . PHE A 1 200 ? 32.739 0.357 -34.275 1.00 93.12 200 PHE A O 1
ATOM 1551 N N . THR A 1 201 ? 33.564 0.768 -32.238 1.00 92.75 201 THR A N 1
ATOM 1552 C CA . THR A 1 201 ? 33.642 -0.648 -31.855 1.00 92.75 201 THR A CA 1
ATOM 1553 C C . THR A 1 201 ? 32.266 -1.141 -31.390 1.00 92.75 201 THR A C 1
ATOM 1555 O O . THR A 1 201 ? 31.403 -0.330 -31.038 1.00 92.75 201 THR A O 1
ATOM 1558 N N . LEU A 1 202 ? 32.047 -2.460 -31.312 1.00 90.12 202 LEU A N 1
ATOM 1559 C CA . LEU A 1 202 ? 30.816 -3.008 -30.722 1.00 90.12 202 LEU A CA 1
ATOM 1560 C C . LEU A 1 202 ? 30.586 -2.528 -29.283 1.00 90.12 202 LEU A C 1
ATOM 1562 O O . LEU A 1 202 ? 29.436 -2.366 -28.874 1.00 90.12 202 LEU A O 1
ATOM 1566 N N . GLU A 1 203 ? 31.644 -2.268 -28.518 1.00 89.31 203 GLU A N 1
ATOM 1567 C CA . GLU A 1 203 ? 31.570 -1.743 -27.148 1.00 89.31 203 GLU A CA 1
ATOM 1568 C C . GLU A 1 203 ? 31.179 -0.256 -27.099 1.00 89.31 203 GLU A C 1
ATOM 1570 O O . GLU A 1 203 ? 30.947 0.273 -26.015 1.00 89.31 203 GLU A O 1
ATOM 1575 N N . GLY A 1 204 ? 31.073 0.415 -28.250 1.00 87.88 204 GLY A N 1
ATOM 1576 C CA . GLY A 1 204 ? 30.672 1.817 -28.351 1.00 87.88 204 GLY A CA 1
ATOM 1577 C C . GLY A 1 204 ? 31.827 2.812 -28.272 1.00 87.88 204 GLY A C 1
ATOM 1578 O O . GLY A 1 204 ? 31.596 4.001 -28.050 1.00 87.88 204 GLY A O 1
ATOM 1579 N N . ARG A 1 205 ? 33.074 2.357 -28.447 1.00 90.19 205 ARG A N 1
ATOM 1580 C CA . ARG A 1 205 ? 34.246 3.240 -28.482 1.00 90.19 205 ARG A CA 1
ATOM 1581 C C . ARG A 1 205 ? 34.362 3.888 -29.859 1.00 90.19 205 ARG A C 1
ATOM 1583 O O . ARG A 1 205 ? 34.323 3.180 -30.860 1.00 90.19 205 ARG A O 1
ATOM 1590 N N . PHE A 1 206 ? 34.513 5.208 -29.916 1.00 91.56 206 PHE A N 1
ATOM 1591 C CA . PHE A 1 206 ? 34.709 5.925 -31.178 1.00 91.56 206 PHE A CA 1
ATOM 1592 C C . PHE A 1 206 ? 36.067 5.583 -31.803 1.00 91.56 206 PHE A C 1
ATOM 1594 O O . PHE A 1 206 ? 37.075 5.540 -31.098 1.00 91.56 206 PHE A O 1
ATOM 1601 N N . ILE A 1 207 ? 36.073 5.331 -33.113 1.00 92.19 207 ILE A N 1
ATOM 1602 C CA . ILE A 1 207 ? 37.274 4.989 -33.886 1.00 92.19 207 ILE A CA 1
ATOM 1603 C C . ILE A 1 207 ? 37.649 6.148 -34.809 1.00 92.19 207 ILE A C 1
ATOM 1605 O O . ILE A 1 207 ? 38.780 6.620 -34.776 1.00 92.19 207 ILE A O 1
ATOM 1609 N N . ALA A 1 208 ? 36.717 6.577 -35.662 1.00 91.06 208 ALA A N 1
ATOM 1610 C CA . ALA A 1 208 ? 36.958 7.609 -36.665 1.00 91.06 208 ALA A CA 1
ATOM 1611 C C . ALA A 1 208 ? 35.642 8.171 -37.212 1.00 91.06 208 ALA A C 1
ATOM 1613 O O . ALA A 1 208 ? 34.599 7.521 -37.148 1.00 91.06 208 ALA A O 1
ATOM 1614 N N . SER A 1 209 ? 35.709 9.349 -37.826 1.00 90.31 209 SER A N 1
ATOM 1615 C CA . SER A 1 209 ? 34.620 9.940 -38.605 1.00 90.31 209 SER A CA 1
ATOM 1616 C C . SER A 1 209 ? 35.111 10.233 -40.014 1.00 90.31 209 SER A C 1
ATOM 1618 O O . SER A 1 209 ? 36.261 10.631 -40.197 1.00 90.31 209 SER A O 1
ATOM 1620 N N . VAL A 1 210 ? 34.248 10.037 -41.007 1.00 89.88 210 VAL A N 1
ATOM 1621 C CA . VAL A 1 210 ? 34.548 10.341 -42.403 1.00 89.88 210 VAL A CA 1
ATOM 1622 C C . VAL A 1 210 ? 33.430 11.162 -43.016 1.00 89.88 210 VAL A C 1
ATOM 1624 O O . VAL A 1 210 ? 32.258 10.804 -42.939 1.00 89.88 210 VAL A O 1
ATOM 1627 N N . GLY A 1 211 ? 33.839 12.232 -43.681 1.00 87.19 211 GLY A N 1
ATOM 1628 C CA . GLY A 1 211 ? 32.999 13.057 -44.522 1.00 87.19 211 GLY A CA 1
ATOM 1629 C C . GLY A 1 211 ? 32.600 14.386 -43.915 1.00 87.19 211 GLY A C 1
ATOM 1630 O O . GLY A 1 211 ? 32.795 14.654 -42.730 1.00 87.19 211 GLY A O 1
ATOM 1631 N N . SER A 1 212 ? 32.119 15.247 -44.797 1.00 86.44 212 SER A N 1
ATOM 1632 C CA . SER A 1 212 ? 31.700 16.611 -44.509 1.00 86.44 212 SER A CA 1
ATOM 1633 C C . SER A 1 212 ? 30.559 16.998 -45.441 1.00 86.44 212 SER A C 1
ATOM 1635 O O . SER A 1 212 ? 30.274 16.304 -46.415 1.00 86.44 212 SER A O 1
ATOM 1637 N N . LYS A 1 213 ? 29.892 18.116 -45.162 1.00 86.38 213 LYS A N 1
ATOM 1638 C CA . LYS A 1 213 ? 28.793 18.582 -46.006 1.00 86.38 213 LYS A CA 1
ATOM 1639 C C . LYS A 1 213 ? 29.276 18.914 -47.420 1.00 86.38 213 LYS A C 1
ATOM 1641 O O . LYS A 1 213 ? 30.224 19.681 -47.574 1.00 86.38 213 LYS A O 1
ATOM 1646 N N . GLY A 1 214 ? 28.578 18.404 -48.433 1.00 82.69 214 GLY A N 1
ATOM 1647 C CA . GLY A 1 214 ? 28.815 18.737 -49.838 1.00 82.69 214 GLY A CA 1
ATOM 1648 C C . GLY A 1 214 ? 28.503 17.578 -50.783 1.00 82.69 214 GLY A C 1
ATOM 1649 O O . GLY A 1 214 ? 27.922 16.582 -50.368 1.00 82.69 214 GLY A O 1
ATOM 1650 N N . SER A 1 215 ? 28.888 17.724 -52.050 1.00 78.75 215 SER A N 1
ATOM 1651 C CA . SER A 1 215 ? 28.618 16.765 -53.136 1.00 78.75 215 SER A CA 1
ATOM 1652 C C . SER A 1 215 ? 29.882 16.146 -53.747 1.00 78.75 215 SER A C 1
ATOM 1654 O O . SER A 1 215 ? 29.806 15.411 -54.731 1.00 78.75 215 SER A O 1
ATOM 1656 N N . GLY A 1 216 ? 3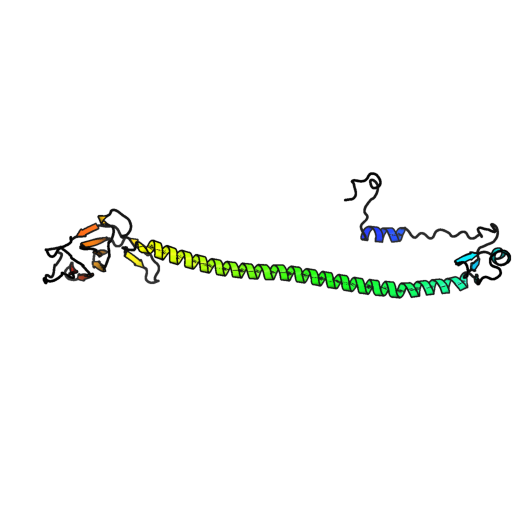1.057 16.471 -53.201 1.00 76.56 216 GLY A N 1
ATOM 1657 C CA . GLY A 1 216 ? 32.335 15.904 -53.621 1.00 76.56 216 GLY A CA 1
ATOM 1658 C C . GLY A 1 216 ? 32.596 14.498 -53.073 1.00 76.56 216 GLY A C 1
ATOM 1659 O O . GLY A 1 216 ? 31.826 13.937 -52.297 1.00 76.56 216 GLY A O 1
ATOM 1660 N N . GLN A 1 217 ? 33.744 13.932 -53.445 1.00 79.00 217 GLN A N 1
ATOM 1661 C CA . GLN A 1 217 ? 34.196 12.635 -52.941 1.00 79.00 217 GLN A CA 1
ATOM 1662 C C . GLN A 1 217 ? 34.262 12.647 -51.403 1.00 79.00 217 GLN A C 1
ATOM 1664 O O . GLN A 1 217 ? 34.919 13.504 -50.813 1.00 79.00 217 GLN A O 1
ATOM 1669 N N . LEU A 1 218 ? 33.598 11.673 -50.768 1.00 80.31 218 LEU A N 1
ATOM 1670 C CA . LEU A 1 218 ? 33.440 11.562 -49.308 1.00 80.31 218 LEU A CA 1
ATOM 1671 C C . LEU A 1 218 ? 32.686 12.721 -48.644 1.00 80.31 218 LEU A C 1
ATOM 1673 O O . LEU A 1 218 ? 32.739 12.844 -47.426 1.00 80.31 218 LEU A O 1
ATOM 1677 N N . GLN A 1 219 ? 31.985 13.556 -49.403 1.00 86.00 219 GLN A N 1
ATOM 1678 C CA . GLN A 1 219 ? 31.063 14.536 -48.843 1.00 86.00 219 GLN A CA 1
ATOM 1679 C C . GLN A 1 219 ? 29.639 13.987 -48.882 1.00 86.00 219 GLN A C 1
ATOM 1681 O O . GLN A 1 219 ? 29.295 13.234 -49.792 1.00 86.00 219 GLN A O 1
ATOM 1686 N N . PHE A 1 220 ? 28.844 14.336 -47.872 1.00 84.00 220 PHE A N 1
ATOM 1687 C CA . PHE A 1 220 ? 27.477 13.854 -47.723 1.00 84.00 220 PHE A CA 1
ATOM 1688 C C . PHE A 1 220 ? 26.523 15.002 -47.377 1.00 84.00 220 PHE A C 1
ATOM 1690 O O . PHE A 1 220 ? 26.826 15.819 -46.506 1.00 84.00 220 PHE A O 1
ATOM 1697 N N . ASP A 1 221 ? 25.342 15.056 -47.988 1.00 83.62 221 ASP A N 1
ATOM 1698 C CA . ASP A 1 221 ? 24.309 16.048 -47.662 1.00 83.62 221 ASP A CA 1
ATOM 1699 C C . ASP A 1 221 ? 23.285 15.500 -46.656 1.00 83.62 221 ASP A C 1
ATOM 1701 O O . ASP A 1 221 ? 23.004 16.109 -45.631 1.00 83.62 221 ASP A O 1
ATOM 1705 N N . THR A 1 222 ? 22.751 14.307 -46.866 1.00 82.81 222 THR A N 1
ATOM 1706 C CA . THR A 1 222 ? 21.933 13.579 -45.891 1.00 82.81 222 THR A CA 1
ATOM 1707 C C . THR A 1 222 ? 22.091 12.075 -46.144 1.00 82.81 222 THR A C 1
ATOM 1709 O O . THR A 1 222 ? 21.296 11.469 -46.871 1.00 82.81 222 THR A O 1
ATOM 1712 N N . PRO A 1 223 ? 23.125 11.443 -45.552 1.00 84.25 223 PRO A N 1
ATOM 1713 C CA . PRO A 1 223 ? 23.351 10.015 -45.712 1.00 84.25 223 PRO A CA 1
ATOM 1714 C C . PRO A 1 223 ? 22.292 9.253 -44.912 1.00 84.25 223 PRO A C 1
ATOM 1716 O O . PRO A 1 223 ? 22.347 9.195 -43.686 1.00 84.25 223 PRO A O 1
ATOM 1719 N N . TRP A 1 224 ? 21.297 8.698 -45.601 1.00 81.75 224 TRP A N 1
ATOM 1720 C CA . TRP A 1 224 ? 20.139 8.081 -44.953 1.00 81.75 224 TRP A CA 1
ATOM 1721 C C . TRP A 1 224 ? 20.360 6.593 -44.703 1.00 81.75 224 TRP A C 1
ATOM 1723 O O . TRP A 1 224 ? 20.141 6.098 -43.601 1.00 81.75 224 TRP A O 1
ATOM 1733 N N . ALA A 1 225 ? 20.821 5.872 -45.721 1.00 84.12 225 ALA A N 1
ATOM 1734 C CA . ALA A 1 225 ? 21.021 4.433 -45.636 1.00 84.12 225 ALA A CA 1
ATOM 1735 C C . ALA A 1 225 ? 22.501 4.085 -45.757 1.00 84.12 225 ALA A C 1
ATOM 1737 O O . ALA A 1 225 ? 23.248 4.711 -46.508 1.00 84.12 225 ALA A O 1
ATOM 1738 N N . ILE A 1 226 ? 22.912 3.056 -45.026 1.00 91.38 226 ILE A N 1
ATOM 1739 C CA . ILE A 1 226 ? 24.261 2.508 -45.068 1.00 91.38 226 ILE A CA 1
ATOM 1740 C C . ILE A 1 226 ? 24.171 0.986 -45.098 1.00 91.38 226 ILE A C 1
ATOM 1742 O O . ILE A 1 226 ? 23.360 0.392 -44.391 1.00 91.38 226 ILE A O 1
ATOM 1746 N N . ALA A 1 227 ? 24.991 0.358 -45.930 1.00 92.12 227 ALA A N 1
ATOM 1747 C CA . ALA A 1 227 ? 25.078 -1.088 -46.044 1.00 92.12 227 ALA A CA 1
ATOM 1748 C C . ALA A 1 227 ? 26.542 -1.512 -46.114 1.00 92.12 227 ALA A C 1
ATOM 1750 O O . ALA A 1 227 ? 27.363 -0.857 -46.755 1.00 92.12 227 ALA A O 1
ATOM 1751 N N . TYR A 1 228 ? 26.862 -2.629 -45.473 1.00 93.00 228 TYR A N 1
ATOM 1752 C CA . TYR A 1 228 ? 28.173 -3.251 -45.566 1.00 93.00 228 TYR A CA 1
ATOM 1753 C C . TYR A 1 228 ? 28.070 -4.523 -46.398 1.00 93.00 228 TYR A C 1
ATOM 1755 O O . TYR A 1 228 ? 27.190 -5.353 -46.174 1.00 93.00 228 TYR A O 1
ATOM 1763 N N . ASN A 1 229 ? 28.970 -4.679 -47.362 1.00 92.31 229 ASN A N 1
ATOM 1764 C CA . ASN A 1 229 ? 29.074 -5.892 -48.150 1.00 92.31 229 ASN A CA 1
ATOM 1765 C C . ASN A 1 229 ? 30.229 -6.754 -47.632 1.00 92.31 229 ASN A C 1
ATOM 1767 O O . ASN A 1 229 ? 31.402 -6.404 -47.763 1.00 92.31 229 ASN A O 1
ATOM 1771 N N . HIS A 1 230 ? 29.877 -7.918 -47.091 1.00 88.94 230 HIS A N 1
ATOM 1772 C CA . HIS A 1 230 ? 30.824 -8.855 -46.495 1.00 88.94 230 HIS A CA 1
ATOM 1773 C C . HIS A 1 230 ? 31.739 -9.565 -47.507 1.00 88.94 230 HIS A C 1
ATOM 1775 O O . HIS A 1 230 ? 32.755 -10.113 -47.097 1.00 88.94 230 HIS A O 1
ATOM 1781 N N . THR A 1 231 ? 31.416 -9.592 -48.807 1.00 90.38 231 THR A N 1
ATOM 1782 C CA . THR A 1 231 ? 32.229 -10.326 -49.800 1.00 90.38 231 THR A CA 1
ATOM 1783 C C . THR A 1 231 ? 33.402 -9.513 -50.331 1.00 90.38 231 THR A C 1
ATOM 1785 O O . THR A 1 231 ? 34.427 -10.079 -50.699 1.00 90.38 231 THR A O 1
ATOM 1788 N N . ASN A 1 232 ? 33.265 -8.188 -50.368 1.00 89.81 232 ASN A N 1
ATOM 1789 C CA . ASN A 1 232 ? 34.280 -7.278 -50.897 1.00 89.81 232 ASN A CA 1
ATOM 1790 C C . ASN A 1 232 ? 34.747 -6.227 -49.876 1.00 89.81 232 ASN A C 1
ATOM 1792 O O . ASN A 1 232 ? 35.517 -5.341 -50.241 1.00 89.81 232 ASN A O 1
ATOM 1796 N N . ASN A 1 233 ? 34.291 -6.334 -48.624 1.00 88.06 233 ASN A N 1
ATOM 1797 C CA . ASN A 1 233 ? 34.613 -5.451 -47.503 1.00 88.06 233 ASN A CA 1
ATOM 1798 C C . ASN A 1 233 ? 34.305 -3.964 -47.753 1.00 88.06 233 ASN A C 1
ATOM 1800 O O . ASN A 1 233 ? 34.981 -3.097 -47.203 1.00 88.06 233 ASN A O 1
ATOM 1804 N N . ARG A 1 234 ? 33.294 -3.648 -48.573 1.00 88.06 234 ARG A N 1
ATOM 1805 C CA . ARG A 1 234 ? 32.933 -2.260 -48.909 1.00 88.06 234 ARG A CA 1
ATOM 1806 C C . ARG A 1 234 ? 31.715 -1.775 -48.142 1.00 88.06 234 ARG A C 1
ATOM 1808 O O . ARG A 1 234 ? 30.752 -2.513 -47.936 1.00 88.06 234 ARG A O 1
ATOM 1815 N N . VAL A 1 235 ? 31.746 -0.491 -47.796 1.00 88.50 235 VAL A N 1
ATOM 1816 C CA . VAL A 1 235 ? 30.603 0.244 -47.249 1.00 88.50 235 VAL A CA 1
ATOM 1817 C C . VAL A 1 235 ? 29.965 1.062 -48.366 1.00 88.50 235 VAL A C 1
ATOM 1819 O O . VAL A 1 235 ? 30.648 1.797 -49.081 1.00 88.50 235 VAL A O 1
ATOM 1822 N N . TYR A 1 236 ? 28.650 0.947 -48.487 1.00 87.88 236 TYR A N 1
ATOM 1823 C CA . TYR A 1 236 ? 27.820 1.707 -49.409 1.00 87.88 236 TYR A CA 1
ATOM 1824 C C . TYR A 1 236 ? 26.950 2.659 -48.604 1.00 87.88 236 TYR A C 1
ATOM 1826 O O . TYR A 1 236 ? 26.303 2.241 -47.646 1.00 87.88 236 TYR A O 1
ATOM 1834 N N . VAL A 1 237 ? 26.936 3.929 -48.994 1.00 87.81 237 VAL A N 1
ATOM 1835 C CA . VAL A 1 237 ? 26.162 4.979 -48.329 1.00 87.81 237 VAL A CA 1
ATOM 1836 C C . VAL A 1 237 ? 25.241 5.604 -49.365 1.00 87.81 237 VAL A C 1
ATOM 1838 O O . VAL A 1 237 ? 25.702 6.045 -50.417 1.00 87.81 237 VAL A O 1
ATOM 1841 N N . CYS A 1 238 ? 23.944 5.625 -49.081 1.00 84.50 238 CYS A N 1
ATOM 1842 C CA . CYS A 1 238 ? 22.964 6.333 -49.890 1.00 84.50 238 CYS A CA 1
ATOM 1843 C C . CYS A 1 238 ? 22.807 7.743 -49.335 1.00 84.50 238 CYS A C 1
ATOM 1845 O O . CYS A 1 238 ? 22.265 7.930 -48.245 1.00 84.50 238 CYS A O 1
ATOM 1847 N N . ASP A 1 239 ? 23.277 8.713 -50.106 1.00 79.75 239 ASP A N 1
ATOM 1848 C CA . ASP A 1 239 ? 23.152 10.129 -49.805 1.00 79.75 239 ASP A CA 1
ATOM 1849 C C . ASP A 1 239 ? 22.070 10.758 -50.682 1.00 79.75 239 ASP A C 1
ATOM 1851 O O . ASP A 1 239 ? 22.078 10.584 -51.906 1.00 79.75 239 ASP A O 1
ATOM 1855 N N . THR A 1 240 ? 21.125 11.481 -50.078 1.00 69.25 240 THR A N 1
ATOM 1856 C CA . THR A 1 240 ? 20.187 12.301 -50.848 1.00 69.25 240 THR A CA 1
ATOM 1857 C C . THR A 1 240 ? 20.889 13.590 -51.247 1.00 69.25 240 THR A C 1
ATOM 1859 O O . THR A 1 240 ? 20.655 14.647 -50.669 1.00 69.25 240 THR A O 1
ATOM 1862 N N . ALA A 1 241 ? 21.766 13.505 -52.243 1.00 60.31 241 ALA A N 1
ATOM 1863 C CA . ALA A 1 241 ? 22.290 14.694 -52.886 1.00 60.31 241 ALA A CA 1
ATOM 1864 C C . ALA A 1 241 ? 21.130 15.410 -53.586 1.00 60.31 241 ALA A C 1
ATOM 1866 O O . ALA A 1 241 ? 20.403 14.809 -54.385 1.00 60.31 241 ALA A O 1
ATOM 1867 N N . THR A 1 242 ? 20.975 16.707 -53.330 1.00 48.62 242 THR A N 1
ATOM 1868 C CA . THR A 1 242 ? 20.165 17.570 -54.192 1.00 48.62 242 THR A CA 1
ATOM 1869 C C . THR A 1 242 ? 20.856 17.632 -55.568 1.00 48.62 242 THR A C 1
ATOM 1871 O O . THR A 1 242 ? 21.711 18.470 -55.808 1.00 48.62 242 THR A O 1
ATOM 1874 N N . ILE A 1 243 ? 20.531 16.656 -56.426 1.00 43.31 243 ILE A N 1
ATOM 1875 C CA . ILE A 1 243 ? 20.919 16.444 -57.833 1.00 43.31 243 ILE A CA 1
ATOM 1876 C C . ILE A 1 243 ? 22.429 16.551 -58.141 1.00 43.31 243 ILE A C 1
ATOM 1878 O O . ILE A 1 243 ? 22.919 17.584 -58.579 1.00 43.31 243 ILE A O 1
ATOM 1882 N N . ALA A 1 244 ? 23.131 15.417 -58.047 1.00 36.88 244 ALA A N 1
ATOM 1883 C CA . ALA A 1 244 ? 23.994 14.862 -59.103 1.00 36.88 244 ALA A CA 1
ATOM 1884 C C . ALA A 1 244 ? 24.425 13.451 -58.670 1.00 36.88 244 ALA A C 1
ATOM 1886 O O . ALA A 1 244 ? 25.094 13.270 -57.659 1.00 36.88 244 ALA A O 1
ATOM 1887 N N . SER A 1 245 ? 23.997 12.434 -59.411 1.00 41.41 245 SER A N 1
ATOM 1888 C CA . SER A 1 245 ? 24.273 11.021 -59.146 1.00 41.41 245 SER A CA 1
ATOM 1889 C C . SER A 1 245 ? 25.775 10.715 -59.042 1.00 41.41 245 SER A C 1
ATOM 1891 O O . SER A 1 245 ? 26.458 10.715 -60.067 1.00 41.41 245 SER A O 1
ATOM 1893 N N . GLN A 1 246 ? 26.274 10.370 -57.852 1.00 38.19 246 GLN A N 1
ATOM 1894 C CA . GLN A 1 246 ? 27.547 9.657 -57.696 1.00 38.19 246 GLN A CA 1
ATOM 1895 C C . GLN A 1 246 ? 27.447 8.577 -56.613 1.00 38.19 246 GLN A C 1
ATOM 1897 O O . GLN A 1 246 ? 27.048 8.831 -55.480 1.00 38.19 246 GLN A O 1
ATOM 1902 N N . SER A 1 247 ? 27.816 7.347 -56.973 1.00 41.59 247 SER A N 1
ATOM 1903 C CA . SER A 1 247 ? 27.996 6.232 -56.045 1.00 41.59 247 SER A CA 1
ATOM 1904 C C . SER A 1 247 ? 29.403 6.293 -55.444 1.00 41.59 247 SER A C 1
ATOM 1906 O O . SER A 1 247 ? 30.371 5.870 -56.080 1.00 41.59 247 SER A O 1
ATOM 1908 N N . SER A 1 248 ? 29.533 6.814 -54.226 1.00 48.19 248 SER A N 1
ATOM 1909 C CA . SER A 1 248 ? 30.814 6.850 -53.513 1.00 48.19 248 SER A CA 1
ATOM 1910 C C . SER A 1 248 ? 31.109 5.488 -52.885 1.00 48.19 248 SER A C 1
ATOM 1912 O O . SER A 1 248 ? 30.362 5.006 -52.037 1.00 48.19 248 SER A O 1
ATOM 1914 N N . THR A 1 249 ? 32.207 4.856 -53.305 1.00 39.88 249 THR A N 1
ATOM 1915 C CA . THR A 1 249 ? 32.704 3.610 -52.704 1.00 39.88 249 THR A CA 1
ATOM 1916 C C . THR A 1 249 ? 33.801 3.965 -51.705 1.00 39.88 249 THR A C 1
ATOM 1918 O O . THR A 1 249 ? 34.762 4.632 -52.083 1.00 39.88 249 THR A O 1
ATOM 1921 N N . MET A 1 250 ? 33.676 3.540 -50.447 1.00 45.66 250 MET A N 1
ATOM 1922 C CA . MET A 1 250 ? 34.765 3.637 -49.470 1.00 45.66 250 MET A CA 1
ATOM 1923 C C . MET A 1 250 ? 35.521 2.304 -49.430 1.00 45.66 250 MET A C 1
ATOM 1925 O O . MET A 1 250 ? 34.915 1.272 -49.132 1.00 45.66 250 MET A O 1
ATOM 1929 N N . THR A 1 251 ? 36.810 2.328 -49.779 1.00 39.25 251 THR A N 1
ATOM 1930 C CA . THR A 1 251 ? 37.779 1.242 -49.526 1.00 39.25 251 THR A CA 1
ATOM 1931 C C . THR A 1 251 ? 38.429 1.404 -48.167 1.00 39.25 251 THR A C 1
ATOM 1933 O O . THR A 1 251 ? 38.715 2.570 -47.809 1.00 39.25 251 THR A O 1
#

Foldseek 3Di:
DQCPDPVRPPPDDDDPVRCVVVVVVPDDPDPDDQADPVGRPFGFFKAFPQVRDTDGPVCCVPPVVPTDMDTCVVVVVVVVVVVVVVVVVVVVVVVVVVVVVVVVVVVVVVVVVVVVVVVVVVVVVVVVVVVVVVVVVVVVVVVVVCVLVLWDWDADPVRDTPDIEQSDDDPQSHAAQFQEWEAEPVQWIWTFGQFWIWIAHVVHHTDDIWEDDDDDARTAHHFRYWYADHVVRWIWTDGPPPDDDDTHIDD

Sequence (251 aa):
MHGKWKELQGHEIASLDEVQETASKMVTPKKVSSTCSKHATEPIKIYCETCDELICRDCTVKTHRDHNYDLIPDAFPKHRDAILACLRPVKSELASVGSTIAQLKARSSRLDGQGIEAKAEVNAEVDKLQAILDARRRELHSQIDGQGSNCMKVFDGNHRLLRSFGHTGPEESRLDRPLGVAISSDNTVFVAACHCVKKFTLEGRFIASVGSKGSGQLQFDTPWAIAYNHTNNRVYVCDTATIASQSSTMT